Protein AF-M1Q9Y6-F1 (afdb_monomer_lite)

Sequence (184 aa):
MEAREKLFHLDGGKTILDFGCGAGELLVYYAPEYEKTIGVDFSPSMLEEAGKRIRERNCENTTLILADDKTLWDRLNSPLDRITAAGVFQYLTYQEIDDFIFNASTYLNKDGKIVLFDMLDPRLYPLWKIGLFSQDNSCKKIISKAICGVRNTISSSLKRRPRDILGYSHYPGKIKKIGFLEQI

Radius of gyration: 18.5 Å; chains: 1; bounding box: 44×41×54 Å

pLDDT: mean 90.3, std 9.37, range [43.66, 98.75]

Organism: NCBI:txid1236903

Foldseek 3Di:
DVLVVVCVVQDDDAEEEEEQCFLVPNVLVVLVRHQAYEYEHQDPVRVVNVVVVCVVSVSVRYHYDNDHLVCVLVVDPAAGQEYEYALPCLAPDPVSLLSSLLSNVVRHDVNHDYYYYDQDAPVCVVCVQLPVVPPDNPVVSSVVSNVVLVVQQVVCVVVVHDSDSSRNRDHVVSSVVSNVVSVD

InterPro domains:
  IPR029063 S-adenosyl-L-methionine-dependent methyltransferase superfamily [G3DSA:3.40.50.150] (2-159)
  IPR029063 S-adenosyl-L-methionine-dependent methyltransferase superfamily [SSF53335] (7-133)
  IPR041698 Methyltransferase domain 25 [PF13649] (16-112)

Secondary structure (DSSP, 8-state):
-HHHHHHHHS-S-SEEEEET-TTSTTHHHHGGGSSEEEEEES-HHHHHHHHHHHHHTT-TTEEEEE--TTTSGGG--S-EEEEEEES-GGGS-HHHHHHHHHHHHHTEEEEEEEEEE----TTTHHHHHTTTTSS---HHHHHHHHHHHHHHHHHHHHTT----S-TT---HHHHHHHHHHTT-

Structure (mmCIF, N/CA/C/O backbone):
data_AF-M1Q9Y6-F1
#
_entry.id   AF-M1Q9Y6-F1
#
loop_
_atom_site.group_PDB
_atom_site.id
_atom_site.type_symbol
_atom_site.label_atom_id
_atom_site.label_alt_id
_atom_site.label_comp_id
_atom_site.label_asym_id
_atom_site.label_entity_id
_atom_site.label_seq_id
_atom_site.pdbx_PDB_ins_code
_atom_site.Cartn_x
_atom_site.Cartn_y
_atom_site.Cartn_z
_atom_site.occupancy
_atom_site.B_iso_or_equiv
_atom_site.auth_seq_id
_atom_site.auth_comp_id
_atom_site.auth_asym_id
_atom_site.auth_atom_id
_atom_site.pdbx_PDB_model_num
ATOM 1 N N . MET A 1 1 ? -10.530 2.196 -13.464 1.00 71.50 1 MET A N 1
ATOM 2 C CA . MET A 1 1 ? -10.495 0.856 -14.088 1.00 71.50 1 MET A CA 1
ATOM 3 C C . MET A 1 1 ? -9.701 -0.081 -13.189 1.00 71.50 1 MET A C 1
ATOM 5 O O . MET A 1 1 ? -10.289 -1.031 -12.710 1.00 71.50 1 MET A O 1
ATOM 9 N N . GLU A 1 2 ? -8.473 0.292 -12.816 1.00 85.94 2 GLU A N 1
ATOM 10 C CA . GLU A 1 2 ? -7.616 -0.444 -11.866 1.00 85.94 2 GLU A CA 1
ATOM 11 C C . GLU A 1 2 ? -8.123 -0.457 -10.409 1.00 85.94 2 GLU A C 1
ATOM 13 O O . GLU A 1 2 ? -8.312 -1.520 -9.834 1.00 85.94 2 GLU A O 1
ATOM 18 N N . ALA A 1 3 ? -8.429 0.704 -9.811 1.00 89.62 3 ALA A N 1
ATOM 19 C CA . ALA A 1 3 ? -8.875 0.757 -8.409 1.00 89.62 3 ALA A CA 1
ATOM 20 C C . ALA A 1 3 ? -10.138 -0.086 -8.135 1.00 89.62 3 ALA A C 1
ATOM 22 O O . ALA A 1 3 ? -10.260 -0.699 -7.082 1.00 89.62 3 ALA A O 1
ATOM 23 N N . ARG A 1 4 ? -11.054 -0.173 -9.112 1.00 91.88 4 ARG A N 1
ATOM 24 C CA . ARG A 1 4 ? -12.270 -1.002 -9.018 1.00 91.88 4 ARG A CA 1
ATOM 25 C C . ARG A 1 4 ? -11.960 -2.499 -9.004 1.00 91.88 4 ARG A C 1
ATOM 27 O O . ARG A 1 4 ? -12.634 -3.240 -8.304 1.00 91.88 4 ARG A O 1
ATOM 34 N N . GLU A 1 5 ? -10.970 -2.934 -9.778 1.00 92.88 5 GLU A N 1
ATOM 35 C CA . GLU A 1 5 ? -10.511 -4.326 -9.782 1.00 92.88 5 GLU A CA 1
ATOM 36 C C . GLU A 1 5 ? -9.855 -4.683 -8.445 1.00 92.88 5 GLU A C 1
ATOM 38 O O . GLU A 1 5 ? -10.190 -5.701 -7.844 1.00 92.88 5 GLU A O 1
ATOM 43 N N . LYS A 1 6 ? -8.989 -3.803 -7.927 1.00 94.88 6 LYS A N 1
ATOM 44 C CA . LYS A 1 6 ? -8.366 -3.988 -6.609 1.00 94.88 6 LYS A CA 1
ATOM 45 C C . LYS A 1 6 ? -9.422 -4.072 -5.502 1.00 94.88 6 LYS A C 1
ATOM 47 O O . LYS A 1 6 ? -9.408 -5.014 -4.715 1.00 94.88 6 LYS A O 1
ATOM 52 N N . LEU A 1 7 ? -10.392 -3.155 -5.506 1.00 95.56 7 LEU A N 1
ATOM 53 C CA . LEU A 1 7 ? -11.521 -3.151 -4.569 1.00 95.56 7 LEU A CA 1
ATOM 54 C C . LEU A 1 7 ? -12.381 -4.419 -4.643 1.00 95.56 7 LEU A C 1
ATOM 56 O O . LEU A 1 7 ? -12.838 -4.886 -3.608 1.00 95.56 7 LEU A O 1
ATOM 60 N N . PHE A 1 8 ? -12.566 -5.016 -5.824 1.00 95.50 8 PHE A N 1
ATOM 61 C CA . PHE A 1 8 ? -13.299 -6.280 -5.952 1.00 95.50 8 PHE A CA 1
ATOM 62 C C . PHE A 1 8 ? -12.637 -7.421 -5.165 1.00 95.50 8 PHE A C 1
ATOM 64 O O . PHE A 1 8 ? -13.327 -8.232 -4.558 1.00 95.50 8 PHE A O 1
ATOM 71 N N . HIS A 1 9 ? -11.304 -7.480 -5.140 1.00 95.25 9 HIS A N 1
ATOM 72 C CA . HIS A 1 9 ? -10.572 -8.485 -4.360 1.00 95.25 9 HIS A CA 1
ATOM 73 C C . HIS A 1 9 ? -10.428 -8.125 -2.873 1.00 95.25 9 HIS A C 1
ATOM 75 O O . HIS A 1 9 ? -10.195 -9.010 -2.046 1.00 95.25 9 HIS A O 1
ATOM 81 N N . LEU A 1 10 ? -10.557 -6.839 -2.541 1.00 96.06 10 LEU A N 1
ATOM 82 C CA . LEU A 1 10 ? -10.502 -6.304 -1.180 1.00 96.06 10 LEU A CA 1
ATOM 83 C C . LEU A 1 10 ? -11.888 -6.197 -0.520 1.00 96.06 10 LEU A C 1
ATOM 85 O O . LEU A 1 10 ? -11.993 -5.725 0.610 1.00 96.06 10 LEU A O 1
ATOM 89 N N . ASP A 1 11 ? -12.937 -6.659 -1.194 1.00 93.50 11 ASP A N 1
ATOM 90 C CA . ASP A 1 11 ? -14.337 -6.528 -0.800 1.00 93.50 11 ASP A CA 1
ATOM 91 C C . ASP A 1 11 ? -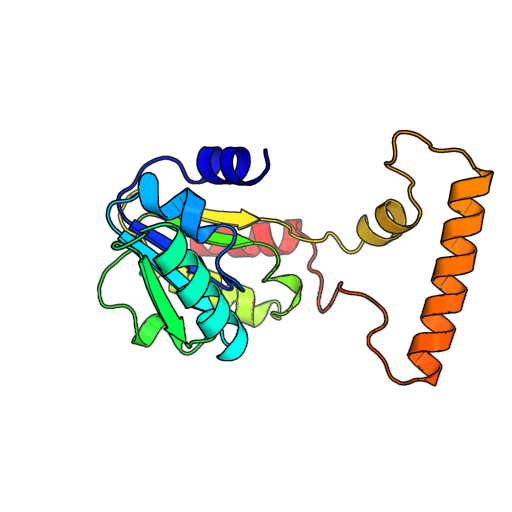14.631 -6.897 0.663 1.00 93.50 11 ASP A C 1
ATOM 93 O O . ASP A 1 11 ? -14.085 -7.859 1.206 1.00 93.50 11 ASP A O 1
ATOM 97 N N . GLY A 1 12 ? -15.529 -6.146 1.306 1.00 93.25 12 GLY A N 1
ATOM 98 C CA . GLY A 1 12 ? -15.958 -6.359 2.693 1.00 93.25 12 GLY A CA 1
ATOM 99 C C . GLY A 1 12 ? -14.952 -5.900 3.756 1.00 93.25 12 GLY A C 1
ATOM 100 O O . GLY A 1 12 ? -13.860 -5.430 3.452 1.00 93.25 12 GLY A O 1
ATOM 101 N N . GLY A 1 13 ? -15.320 -6.075 5.029 1.00 95.62 13 GLY A N 1
ATOM 102 C CA . GLY A 1 13 ? -14.578 -5.499 6.154 1.00 95.62 13 GLY A CA 1
ATOM 103 C C . GLY A 1 13 ? -14.908 -4.021 6.379 1.00 95.62 13 GLY A C 1
ATOM 104 O O . GLY A 1 13 ? -15.722 -3.439 5.666 1.00 95.62 13 GLY A O 1
ATOM 105 N N . LYS A 1 14 ? -14.306 -3.423 7.405 1.00 97.75 14 LYS A N 1
ATOM 106 C CA . LYS A 1 14 ? -14.510 -2.022 7.810 1.00 97.75 14 LYS A CA 1
ATOM 107 C C . LYS A 1 14 ? -13.222 -1.213 7.789 1.00 97.75 14 LYS A C 1
ATOM 109 O O . LYS A 1 14 ? -13.269 0.012 7.731 1.00 97.75 14 LYS A O 1
ATOM 114 N N . THR A 1 15 ? -12.078 -1.881 7.857 1.00 98.44 15 THR A N 1
ATOM 115 C CA . THR A 1 15 ? -10.765 -1.255 7.985 1.00 98.44 15 THR A CA 1
ATOM 116 C C . THR A 1 15 ? -9.795 -1.789 6.939 1.00 98.44 15 THR A C 1
ATOM 118 O O . THR A 1 15 ? -9.710 -2.999 6.716 1.00 98.44 15 THR A O 1
ATOM 121 N N . ILE A 1 16 ? -9.047 -0.884 6.311 1.00 98.56 16 ILE A N 1
ATOM 122 C CA . ILE A 1 16 ? -8.023 -1.230 5.324 1.00 98.56 16 ILE A CA 1
ATOM 123 C C . ILE A 1 16 ? -6.692 -0.550 5.639 1.00 98.56 16 ILE A C 1
ATOM 125 O O . ILE A 1 16 ? -6.652 0.622 6.022 1.00 98.56 16 ILE A O 1
ATOM 129 N N . LEU A 1 17 ? -5.603 -1.285 5.432 1.00 98.75 17 LEU A N 1
ATOM 130 C CA . LEU A 1 17 ? -4.241 -0.775 5.400 1.00 98.75 17 LEU A CA 1
ATOM 131 C C . LEU A 1 17 ? -3.642 -0.966 4.006 1.00 98.75 17 LEU A C 1
ATOM 133 O O . LEU A 1 17 ? -3.615 -2.084 3.500 1.00 98.75 17 LEU A O 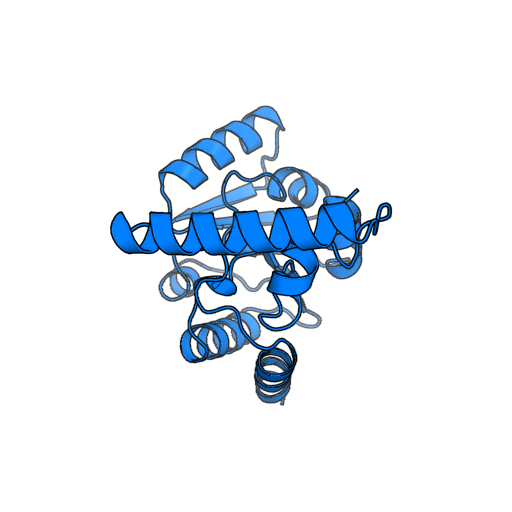1
ATOM 137 N N . ASP A 1 18 ? -3.134 0.112 3.417 1.00 98.50 18 ASP A N 1
ATOM 138 C CA . ASP A 1 18 ? -2.372 0.114 2.166 1.00 98.50 18 ASP A CA 1
ATOM 139 C C . ASP A 1 18 ? -0.890 0.361 2.477 1.00 98.50 18 ASP A C 1
ATOM 141 O O . ASP A 1 18 ? -0.473 1.479 2.804 1.00 98.50 18 ASP A O 1
ATOM 145 N N . PHE A 1 19 ? -0.102 -0.712 2.448 1.00 98.50 19 PHE A N 1
ATOM 146 C CA . PHE A 1 19 ? 1.334 -0.687 2.685 1.00 98.50 19 PHE A CA 1
ATOM 147 C C . PHE A 1 19 ? 2.067 -0.266 1.413 1.00 98.50 19 PHE A C 1
ATOM 149 O O . PHE A 1 19 ? 1.870 -0.872 0.361 1.00 98.50 19 PHE A O 1
ATOM 156 N N . GLY A 1 20 ? 2.918 0.757 1.522 1.00 97.88 20 GLY A N 1
ATOM 157 C CA . GLY A 1 20 ? 3.544 1.440 0.388 1.00 97.88 20 GLY A CA 1
ATOM 158 C C . GLY A 1 20 ? 2.532 2.218 -0.454 1.00 97.88 20 GLY A C 1
ATOM 159 O O . GLY A 1 20 ? 2.530 2.119 -1.679 1.00 97.88 20 GLY A O 1
ATOM 160 N N . CYS A 1 21 ? 1.663 2.986 0.209 1.00 98.06 21 CYS A N 1
ATOM 161 C CA . CYS A 1 21 ? 0.581 3.749 -0.421 1.00 98.06 21 CYS A CA 1
ATOM 162 C C . CYS A 1 21 ? 1.063 4.874 -1.360 1.00 98.06 21 CYS A C 1
ATOM 164 O O . CYS A 1 21 ? 0.263 5.462 -2.101 1.00 98.06 21 CYS A O 1
ATOM 166 N N . GLY A 1 22 ? 2.359 5.206 -1.332 1.00 97.88 22 GLY A N 1
ATOM 167 C CA . GLY A 1 22 ? 2.961 6.229 -2.169 1.00 97.88 22 GLY A CA 1
ATOM 168 C C . GLY A 1 22 ? 2.260 7.578 -2.025 1.00 97.88 22 GLY A C 1
ATOM 169 O O . GLY A 1 22 ? 2.079 8.099 -0.931 1.00 97.88 22 GLY A O 1
ATOM 170 N N . ALA A 1 23 ? 1.867 8.158 -3.160 1.00 97.94 23 ALA A N 1
ATOM 171 C CA . ALA A 1 23 ? 1.231 9.472 -3.238 1.00 97.94 23 ALA A CA 1
ATOM 172 C C . ALA A 1 23 ? -0.286 9.419 -2.961 1.00 97.94 23 ALA A C 1
ATOM 174 O O . ALA A 1 23 ? -0.999 10.390 -3.222 1.00 97.94 23 ALA A O 1
ATOM 175 N N . GLY A 1 24 ? -0.800 8.286 -2.468 1.00 97.31 24 GLY A N 1
ATOM 176 C CA . GLY A 1 24 ? -2.198 8.120 -2.072 1.00 97.31 24 GLY A CA 1
ATOM 177 C C . GLY A 1 24 ? -3.187 7.951 -3.227 1.00 97.31 24 GLY A C 1
ATOM 178 O O . GLY A 1 24 ? -4.376 8.206 -3.042 1.00 97.31 24 GLY A O 1
ATOM 179 N N . GLU A 1 25 ? -2.729 7.539 -4.415 1.00 96.31 25 GLU A N 1
ATOM 180 C CA . GLU A 1 25 ? -3.595 7.369 -5.595 1.00 96.31 25 GLU A CA 1
ATOM 181 C C . GLU A 1 25 ? -4.722 6.359 -5.355 1.00 96.31 25 GLU A C 1
ATOM 183 O O . GLU A 1 25 ? -5.841 6.582 -5.804 1.00 96.31 25 GLU A O 1
ATOM 188 N N . LEU A 1 26 ? -4.449 5.268 -4.629 1.00 97.00 26 LEU A N 1
ATOM 189 C CA . LEU A 1 26 ? -5.450 4.249 -4.295 1.00 97.00 26 LEU A CA 1
ATOM 190 C C . LEU A 1 26 ? -6.240 4.593 -3.028 1.00 97.00 26 LEU A C 1
ATOM 192 O O . LEU A 1 26 ? -7.434 4.302 -2.966 1.00 97.00 26 LEU A O 1
ATOM 196 N N . LEU A 1 27 ? -5.620 5.286 -2.065 1.00 97.81 27 LEU A N 1
ATOM 197 C CA . LEU A 1 27 ? -6.255 5.664 -0.798 1.00 97.81 27 LEU A CA 1
ATOM 198 C C . LEU A 1 27 ? -7.567 6.422 -1.003 1.00 97.81 27 LEU A C 1
ATOM 200 O O . LEU A 1 27 ? -8.543 6.144 -0.317 1.00 97.81 27 LEU A O 1
ATOM 204 N N . VAL A 1 28 ? -7.630 7.329 -1.981 1.00 97.19 28 VAL A N 1
ATOM 205 C CA . VAL A 1 28 ? -8.853 8.104 -2.260 1.00 97.19 28 VAL A CA 1
ATOM 206 C C . VAL A 1 28 ? -9.995 7.280 -2.857 1.00 97.19 28 VAL A C 1
ATOM 208 O O . VAL A 1 28 ? -11.137 7.731 -2.847 1.00 97.19 28 VAL A O 1
ATOM 211 N N . TYR A 1 29 ? -9.705 6.085 -3.379 1.00 96.94 29 TYR A N 1
ATOM 212 C CA . TYR A 1 29 ? -10.723 5.125 -3.814 1.00 96.94 29 TYR A CA 1
ATOM 213 C C . TYR A 1 29 ? -11.087 4.133 -2.715 1.00 96.94 29 TYR A C 1
ATOM 215 O O . TYR A 1 29 ? -12.197 3.617 -2.726 1.00 96.94 29 TYR A O 1
ATOM 223 N N . TYR A 1 30 ? -10.177 3.863 -1.781 1.00 97.62 30 TYR A N 1
ATOM 224 C CA . TYR A 1 30 ? -10.457 3.016 -0.627 1.00 97.62 30 TYR A CA 1
ATOM 225 C C . TYR A 1 30 ? -11.274 3.762 0.428 1.00 97.62 30 TYR A C 1
ATOM 227 O O . TYR A 1 30 ? -12.231 3.212 0.957 1.00 97.62 30 TYR A O 1
ATOM 235 N N . ALA A 1 31 ? -10.963 5.032 0.681 1.00 97.81 31 ALA A N 1
ATOM 236 C CA . ALA A 1 31 ? -11.604 5.837 1.716 1.00 97.81 31 ALA A CA 1
ATOM 237 C C . ALA A 1 31 ? -13.149 5.786 1.722 1.00 97.81 31 ALA A C 1
ATOM 239 O O . ALA A 1 31 ? -13.705 5.641 2.807 1.00 97.81 31 ALA A O 1
ATOM 240 N N . PRO A 1 32 ? -13.868 5.840 0.583 1.00 96.94 32 PRO A N 1
ATOM 241 C CA . PRO A 1 32 ? -15.332 5.749 0.580 1.00 96.94 32 PRO A CA 1
ATOM 242 C C . PRO A 1 32 ? -15.901 4.356 0.898 1.00 96.94 32 PRO A C 1
ATOM 244 O O . PRO A 1 32 ? -17.074 4.253 1.244 1.00 96.94 32 PRO A O 1
ATOM 247 N N . GLU A 1 33 ? -15.105 3.294 0.759 1.00 97.44 33 GLU A N 1
ATOM 248 C CA . GLU A 1 33 ? -15.548 1.893 0.868 1.00 97.44 33 GLU A CA 1
ATOM 249 C C . GLU A 1 33 ? -15.313 1.296 2.267 1.00 97.44 33 GLU A C 1
ATOM 251 O O . GLU A 1 33 ? -15.832 0.227 2.585 1.00 97.44 33 GLU A O 1
ATOM 256 N N . TYR A 1 34 ? -14.541 1.981 3.115 1.00 98.12 34 TYR A N 1
ATOM 257 C CA . TYR A 1 34 ? -14.178 1.527 4.458 1.00 98.12 34 TYR A CA 1
ATOM 258 C C . TYR A 1 34 ? -14.523 2.579 5.512 1.00 98.12 34 TYR A C 1
ATOM 260 O O . TYR A 1 34 ? -14.501 3.778 5.257 1.00 98.12 34 TYR A O 1
ATOM 268 N N . GLU A 1 35 ? -14.779 2.147 6.745 1.00 98.06 35 GLU A N 1
ATOM 269 C CA . GLU A 1 35 ? -14.957 3.054 7.884 1.00 98.06 35 GLU A CA 1
ATOM 270 C C . GLU A 1 35 ? -13.632 3.733 8.262 1.00 98.06 35 GLU A C 1
ATOM 272 O O . GLU A 1 35 ? -13.628 4.891 8.676 1.00 98.06 35 GLU A O 1
ATOM 277 N N . LYS A 1 36 ? -12.496 3.042 8.083 1.00 98.25 36 LYS A N 1
ATOM 278 C CA . LYS A 1 36 ? -11.152 3.577 8.341 1.00 98.25 36 LYS A CA 1
ATOM 279 C C . LYS A 1 36 ? -10.149 3.094 7.299 1.00 98.25 36 LYS A C 1
ATOM 281 O O . LYS A 1 36 ? -10.024 1.894 7.061 1.00 98.25 36 LYS A O 1
ATOM 286 N N . THR A 1 37 ? -9.378 4.027 6.754 1.00 98.56 37 THR A N 1
ATOM 287 C CA . THR A 1 37 ? -8.292 3.747 5.805 1.00 98.56 37 THR A CA 1
ATOM 288 C C . THR A 1 37 ? -6.954 4.164 6.410 1.00 98.56 37 THR A C 1
ATOM 290 O O . THR A 1 37 ? -6.841 5.227 7.021 1.00 98.56 37 THR A O 1
ATOM 293 N N . ILE A 1 38 ? -5.926 3.333 6.265 1.00 98.75 38 ILE A N 1
ATOM 294 C CA . ILE A 1 38 ? -4.569 3.614 6.740 1.00 98.75 38 ILE A CA 1
ATOM 295 C C . ILE A 1 38 ? -3.613 3.512 5.554 1.00 98.75 38 ILE A C 1
ATOM 297 O O . ILE A 1 38 ? -3.491 2.452 4.952 1.00 98.75 38 ILE A O 1
ATOM 301 N N . GLY A 1 39 ? -2.931 4.604 5.221 1.00 98.62 39 GLY A N 1
ATOM 302 C CA . GLY A 1 39 ? -1.848 4.613 4.242 1.00 98.62 39 GLY A CA 1
ATOM 303 C C . GLY A 1 39 ? -0.495 4.600 4.937 1.00 98.62 39 GLY A C 1
ATOM 304 O O . GLY A 1 39 ? -0.253 5.417 5.826 1.00 98.62 39 GLY A O 1
ATOM 305 N N . VAL A 1 40 ? 0.389 3.692 4.538 1.00 98.69 40 VAL A N 1
ATOM 306 C CA . VAL A 1 40 ? 1.745 3.585 5.088 1.00 98.69 40 VAL A CA 1
ATOM 307 C C . VAL A 1 40 ? 2.750 3.783 3.969 1.00 98.69 40 VAL A C 1
ATOM 309 O O . VAL A 1 40 ? 2.613 3.176 2.912 1.00 98.69 40 VAL A O 1
ATOM 312 N N . ASP A 1 41 ? 3.769 4.601 4.187 1.00 98.62 41 ASP A N 1
ATOM 313 C CA . ASP A 1 41 ? 4.918 4.692 3.286 1.00 98.62 41 ASP A CA 1
ATOM 314 C C . ASP A 1 41 ? 6.165 5.082 4.089 1.00 98.62 41 ASP A C 1
ATOM 316 O O . ASP A 1 41 ? 6.061 5.801 5.085 1.00 98.62 41 ASP A O 1
ATOM 320 N N . PHE A 1 42 ? 7.345 4.623 3.670 1.00 97.38 42 PHE A N 1
ATOM 321 C CA . PHE A 1 42 ? 8.603 4.961 4.343 1.00 97.38 42 PHE A CA 1
ATOM 322 C C . PHE A 1 42 ? 9.124 6.345 3.927 1.00 97.38 42 PHE A C 1
ATOM 324 O O . PHE A 1 42 ? 10.039 6.879 4.558 1.00 97.38 42 PHE A O 1
ATOM 331 N N . SER A 1 43 ? 8.582 6.925 2.851 1.00 97.88 43 SER A N 1
ATOM 332 C CA . SER A 1 43 ? 9.031 8.189 2.277 1.00 97.88 43 SER A CA 1
ATOM 333 C C . SER A 1 43 ? 8.191 9.376 2.766 1.00 97.88 43 SER A C 1
ATOM 335 O O . SER A 1 43 ? 7.017 9.504 2.397 1.00 97.88 43 SER A O 1
ATOM 337 N N . PRO A 1 44 ? 8.785 10.331 3.512 1.00 98.25 44 PRO A N 1
ATOM 338 C CA . PRO A 1 44 ? 8.073 11.524 3.968 1.00 98.25 44 PRO A CA 1
ATOM 339 C C . PRO A 1 44 ? 7.491 12.361 2.824 1.00 98.25 44 PRO A C 1
ATOM 341 O O . PRO A 1 44 ? 6.385 12.879 2.945 1.00 98.25 44 PRO A O 1
ATOM 344 N N . SER A 1 45 ? 8.204 12.468 1.695 1.00 98.31 45 SER A N 1
ATOM 345 C CA . SER A 1 45 ? 7.735 13.245 0.540 1.00 98.31 45 SER A CA 1
ATOM 346 C C . SER A 1 45 ? 6.526 12.606 -0.143 1.00 98.31 45 SER A C 1
ATOM 348 O O . SER A 1 45 ? 5.669 13.321 -0.657 1.00 98.31 45 SER A O 1
ATOM 350 N N . MET A 1 46 ? 6.436 11.270 -0.144 1.00 98.38 46 MET A N 1
ATOM 351 C CA . MET A 1 46 ? 5.271 10.566 -0.691 1.00 98.38 46 MET A CA 1
ATOM 352 C C . MET A 1 46 ? 4.045 10.796 0.195 1.00 98.38 46 MET A C 1
ATOM 354 O O . MET A 1 46 ? 2.980 11.134 -0.316 1.00 98.38 46 MET A O 1
ATOM 358 N N . LEU A 1 47 ? 4.214 10.725 1.519 1.00 98.69 47 LEU A N 1
ATOM 359 C CA . LEU A 1 47 ? 3.134 11.007 2.466 1.00 98.69 47 LEU A CA 1
ATOM 360 C C . LEU A 1 47 ? 2.689 12.473 2.459 1.00 98.69 47 LEU A C 1
ATOM 362 O O . LEU A 1 47 ? 1.506 12.746 2.657 1.00 98.69 47 LEU A O 1
ATOM 366 N N . GLU A 1 48 ? 3.589 13.424 2.201 1.00 98.62 48 GLU A N 1
ATOM 367 C CA . GLU A 1 48 ? 3.203 14.827 2.013 1.00 98.62 48 GLU A CA 1
ATOM 368 C C . GLU A 1 48 ? 2.225 14.975 0.837 1.00 98.62 48 GLU A C 1
ATOM 370 O O . GLU A 1 48 ? 1.178 15.620 0.962 1.00 98.62 48 GLU A O 1
ATOM 375 N N . GLU A 1 49 ? 2.544 14.338 -0.290 1.00 98.62 49 GLU A N 1
ATOM 376 C CA . GLU A 1 49 ? 1.716 14.338 -1.495 1.00 98.62 49 GLU A CA 1
ATOM 377 C C . GLU A 1 49 ? 0.401 13.568 -1.292 1.00 98.62 49 GLU A C 1
ATOM 379 O O . GLU A 1 49 ? -0.672 14.063 -1.647 1.00 98.62 49 GLU A O 1
ATOM 384 N N . ALA A 1 50 ? 0.448 12.410 -0.628 1.00 98.62 50 ALA A N 1
ATOM 385 C CA . ALA A 1 50 ? -0.750 11.675 -0.227 1.00 98.62 50 ALA A CA 1
ATOM 386 C C . ALA A 1 50 ? -1.665 12.525 0.659 1.00 98.62 50 ALA A C 1
ATOM 388 O O . ALA A 1 50 ? -2.878 12.557 0.455 1.00 98.62 50 ALA A O 1
ATOM 389 N N . GLY A 1 51 ? -1.092 13.276 1.602 1.00 98.56 51 GLY A N 1
ATOM 390 C CA . GLY A 1 51 ? -1.838 14.166 2.482 1.00 98.56 51 GLY A CA 1
ATOM 391 C C . GLY A 1 51 ? -2.542 15.294 1.727 1.00 98.56 51 GLY A C 1
ATOM 392 O O . GLY A 1 51 ? -3.673 15.638 2.072 1.00 98.56 51 GLY A O 1
ATOM 393 N N . LYS A 1 52 ? -1.914 15.862 0.687 1.00 98.44 52 LYS A N 1
ATOM 394 C CA . LYS A 1 52 ? -2.563 16.850 -0.198 1.00 98.44 52 LYS A CA 1
ATOM 395 C C . LYS A 1 52 ? -3.763 16.226 -0.906 1.00 98.44 52 LYS A C 1
ATOM 397 O O . LYS A 1 52 ? -4.871 16.743 -0.784 1.00 98.44 52 LYS A O 1
ATOM 402 N N . ARG A 1 53 ? -3.566 15.063 -1.527 1.00 98.12 53 ARG A N 1
ATOM 403 C CA . ARG A 1 53 ? -4.603 14.329 -2.268 1.00 98.12 53 ARG A CA 1
ATOM 404 C C . ARG A 1 53 ? -5.789 13.919 -1.391 1.00 98.12 53 ARG A C 1
ATOM 406 O O . ARG A 1 53 ? -6.934 14.092 -1.795 1.00 98.12 53 ARG A O 1
ATOM 413 N N . ILE A 1 54 ? -5.530 13.437 -0.175 1.00 98.06 54 ILE A N 1
ATOM 414 C CA . ILE A 1 54 ? -6.564 13.088 0.816 1.00 98.06 54 ILE A CA 1
ATOM 415 C C . ILE A 1 54 ? -7.412 14.309 1.183 1.00 98.06 54 ILE A C 1
ATOM 417 O O . ILE A 1 54 ? -8.639 14.208 1.201 1.00 98.06 54 ILE A O 1
ATOM 421 N N . ARG A 1 55 ? -6.779 15.465 1.433 1.00 97.88 55 ARG A N 1
ATOM 422 C CA . ARG A 1 55 ? -7.495 16.715 1.738 1.00 97.88 55 ARG A CA 1
ATOM 423 C C . ARG A 1 55 ? -8.327 17.193 0.554 1.00 97.88 55 ARG A C 1
ATOM 425 O O . ARG A 1 55 ? -9.489 17.527 0.731 1.00 97.88 55 ARG A O 1
ATOM 432 N N . GLU A 1 56 ? -7.766 17.178 -0.652 1.00 97.94 56 GLU A N 1
ATOM 433 C CA . GLU A 1 56 ? -8.473 17.588 -1.874 1.00 97.94 56 GLU A CA 1
ATOM 434 C C . GLU A 1 56 ? -9.691 16.707 -2.188 1.00 97.94 56 GLU A C 1
ATOM 436 O O . GLU A 1 56 ? -10.663 17.177 -2.779 1.00 97.94 56 GLU A O 1
ATOM 441 N N . ARG A 1 57 ? -9.652 15.428 -1.797 1.00 97.12 57 ARG A N 1
ATOM 442 C CA . ARG A 1 57 ? -10.748 14.469 -2.001 1.00 97.12 57 ARG A CA 1
ATOM 443 C C . ARG A 1 57 ? -11.673 14.304 -0.793 1.00 97.12 57 ARG A C 1
ATOM 445 O O . ARG A 1 57 ? -12.611 13.518 -0.884 1.00 97.12 57 ARG A O 1
ATOM 452 N N . ASN A 1 58 ? -11.457 15.057 0.288 1.00 96.69 58 ASN A N 1
ATOM 453 C CA . ASN A 1 58 ? -12.229 14.985 1.536 1.00 96.69 58 ASN A CA 1
ATOM 454 C C . ASN A 1 58 ? -12.284 13.568 2.144 1.00 96.69 58 ASN A C 1
ATOM 456 O O . ASN A 1 58 ? -13.316 13.122 2.640 1.00 96.69 58 ASN A O 1
ATOM 460 N N . CYS A 1 59 ? -11.167 12.839 2.103 1.00 97.25 59 CYS A N 1
ATOM 461 C CA . CYS A 1 59 ? -11.060 11.486 2.657 1.00 97.25 59 CYS A CA 1
ATOM 462 C C . CYS A 1 59 ? -10.713 11.526 4.158 1.00 97.25 59 CYS A C 1
ATOM 464 O O . CYS A 1 59 ? -9.642 11.086 4.575 1.00 97.25 59 CYS A O 1
ATOM 466 N N . GLU A 1 60 ? -11.603 12.090 4.976 1.00 95.62 60 GLU A N 1
ATOM 467 C CA . GLU A 1 60 ? -11.355 12.386 6.402 1.00 95.62 60 GLU A CA 1
ATOM 468 C C . GLU A 1 60 ? -11.095 11.147 7.272 1.00 95.62 60 GLU A C 1
ATOM 470 O O . GLU A 1 60 ? -10.425 11.227 8.300 1.00 95.62 60 GLU A O 1
ATOM 475 N N . ASN A 1 61 ? -11.571 9.979 6.845 1.00 97.94 61 ASN A N 1
ATOM 476 C CA . ASN A 1 61 ? -11.358 8.700 7.519 1.00 97.94 61 ASN A CA 1
ATOM 477 C C . ASN A 1 61 ? -9.999 8.042 7.198 1.00 97.94 61 ASN A C 1
ATOM 479 O O . ASN A 1 61 ? -9.783 6.874 7.539 1.00 97.94 61 ASN A O 1
ATOM 483 N N . THR A 1 62 ? -9.094 8.758 6.523 1.00 98.50 62 THR A N 1
ATOM 484 C CA . THR A 1 62 ? -7.777 8.246 6.135 1.00 98.50 62 THR A CA 1
ATOM 485 C C . THR A 1 62 ? -6.675 8.770 7.049 1.00 98.50 62 THR A C 1
ATOM 487 O O . THR A 1 62 ? -6.487 9.975 7.197 1.00 98.50 62 THR A O 1
ATOM 490 N N . THR A 1 63 ? -5.898 7.861 7.635 1.00 98.38 63 THR A N 1
ATOM 491 C CA . THR A 1 63 ? -4.699 8.177 8.427 1.00 98.38 63 THR A CA 1
ATOM 492 C C . THR A 1 63 ? -3.441 7.799 7.653 1.00 98.38 63 THR A C 1
ATOM 494 O O . THR A 1 63 ? -3.378 6.714 7.084 1.00 98.38 63 THR A O 1
ATOM 497 N N . LEU A 1 64 ? -2.426 8.666 7.657 1.00 98.69 64 LEU A N 1
ATOM 498 C CA . LEU A 1 64 ? -1.115 8.378 7.073 1.00 98.69 64 LEU A CA 1
ATOM 499 C C . LEU A 1 64 ? -0.087 8.064 8.161 1.00 98.69 64 LEU A C 1
ATOM 501 O O . LEU A 1 64 ? -0.023 8.765 9.172 1.00 98.69 64 LEU A O 1
ATOM 505 N N . ILE A 1 65 ? 0.733 7.037 7.941 1.00 98.56 65 ILE A N 1
ATOM 506 C CA . ILE A 1 65 ? 1.771 6.585 8.871 1.00 98.56 65 ILE A CA 1
ATOM 507 C C . ILE A 1 65 ? 3.115 6.511 8.140 1.00 98.56 65 ILE A C 1
ATOM 509 O O . ILE A 1 65 ? 3.252 5.807 7.143 1.00 98.56 65 ILE A O 1
ATOM 513 N N . LEU A 1 66 ? 4.121 7.209 8.674 1.00 98.50 66 LEU A N 1
ATOM 514 C CA . LEU A 1 66 ? 5.512 7.091 8.235 1.00 98.50 66 LEU A CA 1
ATOM 515 C C . LEU A 1 66 ? 6.155 5.865 8.893 1.00 98.50 66 LEU A C 1
ATOM 517 O O . LEU A 1 66 ? 6.490 5.911 10.081 1.00 98.50 66 LEU A O 1
ATOM 521 N N . ALA A 1 67 ? 6.293 4.780 8.135 1.00 98.06 67 ALA A N 1
ATOM 522 C CA . ALA A 1 67 ? 6.880 3.524 8.599 1.00 98.06 67 ALA A CA 1
ATOM 523 C C . ALA A 1 67 ? 7.339 2.636 7.432 1.00 98.06 67 ALA A C 1
ATOM 525 O O . ALA A 1 67 ? 6.916 2.818 6.291 1.00 98.06 67 ALA A O 1
ATOM 526 N N . ASP A 1 68 ? 8.186 1.662 7.749 1.00 96.94 68 ASP A N 1
ATOM 527 C CA . ASP A 1 68 ? 8.607 0.567 6.869 1.00 96.94 68 ASP A CA 1
ATOM 528 C C . ASP A 1 68 ? 8.006 -0.779 7.325 1.00 96.94 68 ASP A C 1
ATOM 530 O O . ASP A 1 68 ? 7.173 -0.825 8.233 1.00 96.94 68 ASP A O 1
ATOM 534 N N . ASP A 1 69 ? 8.410 -1.883 6.690 1.00 94.88 69 ASP A N 1
ATOM 535 C CA . ASP A 1 69 ? 7.944 -3.247 6.985 1.00 94.88 69 ASP A CA 1
ATOM 536 C C . ASP A 1 69 ? 8.237 -3.700 8.424 1.00 94.88 69 ASP A C 1
ATOM 538 O O . ASP A 1 69 ? 7.560 -4.595 8.932 1.00 94.88 69 ASP A O 1
ATOM 542 N N . LYS A 1 70 ? 9.206 -3.067 9.096 1.00 94.75 70 LYS A N 1
ATOM 543 C CA . LYS A 1 70 ? 9.671 -3.442 10.441 1.00 94.75 70 LYS A CA 1
ATOM 544 C C . LYS A 1 70 ? 8.995 -2.613 11.521 1.00 94.75 70 LYS A C 1
ATOM 546 O O . LYS A 1 70 ? 8.618 -3.140 12.558 1.00 94.75 70 LYS A O 1
ATOM 551 N N . THR A 1 71 ? 8.837 -1.318 11.272 1.00 97.06 71 THR A N 1
ATOM 552 C CA . THR A 1 71 ? 8.348 -0.339 12.257 1.00 97.06 71 THR A CA 1
ATOM 553 C C . THR A 1 71 ? 6.845 -0.084 12.185 1.00 97.06 71 THR A C 1
ATOM 555 O O . THR A 1 71 ? 6.301 0.601 13.052 1.00 97.06 71 THR A O 1
ATOM 558 N N . LEU A 1 72 ? 6.158 -0.591 11.157 1.00 97.12 72 LEU A N 1
ATOM 559 C CA . LEU A 1 72 ? 4.717 -0.412 10.996 1.00 97.12 72 LEU A CA 1
ATOM 560 C C . LEU A 1 72 ? 3.924 -1.010 12.165 1.00 97.12 72 LEU A C 1
ATOM 562 O O . LEU A 1 72 ? 3.033 -0.352 12.701 1.00 97.12 72 LEU A O 1
ATOM 566 N N . TRP A 1 73 ? 4.231 -2.246 12.547 1.00 96.19 73 TRP A N 1
ATOM 567 C CA . TRP A 1 73 ? 3.398 -3.034 13.459 1.00 96.19 73 TRP A CA 1
ATOM 568 C C . TRP A 1 73 ? 3.283 -2.388 14.847 1.00 96.19 73 TRP A C 1
ATOM 570 O O . TRP A 1 73 ? 2.185 -2.293 15.393 1.00 96.19 73 TRP A O 1
ATOM 580 N N . ASP A 1 74 ? 4.366 -1.778 15.334 1.00 95.69 74 ASP A N 1
ATOM 581 C CA . ASP A 1 74 ? 4.407 -1.029 16.600 1.00 95.69 74 ASP A CA 1
ATOM 582 C C . ASP A 1 74 ? 3.519 0.230 16.610 1.00 95.69 74 ASP A C 1
ATOM 584 O O . ASP A 1 74 ? 3.265 0.822 17.661 1.00 95.69 74 ASP A O 1
ATOM 588 N N . ARG A 1 75 ? 3.064 0.687 15.438 1.00 95.69 75 ARG A N 1
ATOM 589 C CA . ARG A 1 75 ? 2.230 1.890 15.276 1.00 95.69 75 ARG A CA 1
ATOM 590 C C . ARG A 1 75 ? 0.749 1.567 15.112 1.00 95.69 75 ARG A C 1
ATOM 592 O O . ARG A 1 75 ? -0.071 2.486 15.038 1.00 95.69 75 ARG A O 1
ATOM 599 N N . LEU A 1 76 ? 0.399 0.286 15.030 1.00 95.06 76 LEU A N 1
ATOM 600 C CA . LEU A 1 76 ? -0.975 -0.172 14.898 1.00 95.06 76 LEU A CA 1
ATOM 601 C C . LEU A 1 76 ? -1.548 -0.510 16.276 1.00 95.06 76 LEU A C 1
ATOM 603 O O . LEU A 1 76 ? -0.990 -1.300 17.026 1.00 95.06 76 LEU A O 1
ATOM 607 N N . ASN A 1 77 ? -2.708 0.070 16.586 1.00 91.06 77 ASN A N 1
ATOM 608 C CA . ASN A 1 77 ? -3.380 -0.098 17.882 1.00 91.06 77 ASN A CA 1
ATOM 609 C C . ASN A 1 77 ? -4.609 -1.014 17.812 1.00 91.06 77 ASN A C 1
ATOM 611 O O . ASN A 1 77 ? -5.334 -1.170 18.793 1.00 91.06 77 ASN A O 1
ATOM 615 N N . SER A 1 78 ? -4.944 -1.526 16.629 1.00 92.75 78 SER A N 1
ATOM 616 C CA . SER A 1 78 ? -6.160 -2.308 16.406 1.00 92.75 78 SER A CA 1
ATOM 617 C C . SER A 1 78 ? -5.969 -3.247 15.218 1.00 92.75 78 SER A C 1
ATOM 619 O O . SER A 1 78 ? -5.237 -2.883 14.292 1.00 92.75 78 SER A O 1
ATOM 621 N N . PRO A 1 79 ? -6.627 -4.416 15.229 1.00 96.19 79 PRO A N 1
ATOM 622 C CA . PRO A 1 79 ? -6.610 -5.330 14.098 1.00 96.19 79 PRO A CA 1
ATOM 623 C C . PRO A 1 79 ? -7.332 -4.743 12.876 1.00 96.19 79 PRO A C 1
ATOM 625 O O . PRO A 1 79 ? -8.105 -3.785 12.983 1.00 96.19 79 PRO A O 1
ATOM 628 N N . LEU A 1 80 ? -7.055 -5.329 11.714 1.00 98.06 80 LEU A N 1
ATOM 629 C CA . LEU A 1 80 ? -7.452 -4.852 10.393 1.00 98.06 80 LEU A CA 1
ATOM 630 C C . LEU A 1 80 ? -8.269 -5.909 9.649 1.00 98.06 80 LEU A C 1
ATOM 632 O O . LEU A 1 80 ? -8.035 -7.107 9.790 1.00 98.06 80 LEU A O 1
ATOM 636 N N . ASP A 1 81 ? -9.193 -5.479 8.795 1.00 98.25 81 ASP A N 1
ATOM 637 C CA . ASP A 1 81 ? -9.944 -6.405 7.941 1.00 98.25 81 ASP A CA 1
ATOM 638 C C . ASP A 1 81 ? -9.223 -6.652 6.616 1.00 98.25 81 ASP A C 1
ATOM 640 O O . ASP A 1 81 ? -9.251 -7.761 6.078 1.00 98.25 81 ASP A O 1
ATOM 644 N N . ARG A 1 82 ? -8.574 -5.630 6.060 1.00 98.25 82 ARG A N 1
ATOM 645 C CA . ARG A 1 82 ? -7.864 -5.715 4.783 1.00 98.25 82 ARG A CA 1
ATOM 646 C C . ARG A 1 82 ? -6.459 -5.152 4.925 1.00 98.25 82 ARG A C 1
ATOM 648 O O . ARG A 1 82 ? -6.273 -4.051 5.433 1.00 98.25 82 ARG A O 1
ATOM 655 N N . ILE A 1 83 ? -5.478 -5.893 4.429 1.00 98.38 83 ILE A N 1
ATOM 656 C CA . ILE A 1 83 ? -4.102 -5.426 4.261 1.00 98.38 83 ILE A CA 1
ATOM 657 C C . ILE A 1 83 ? -3.758 -5.592 2.786 1.00 98.38 83 ILE A C 1
ATOM 659 O O . ILE A 1 83 ? -3.918 -6.672 2.218 1.00 98.38 83 ILE A O 1
ATOM 663 N N . THR A 1 84 ? -3.306 -4.523 2.147 1.00 97.94 84 THR A N 1
ATOM 664 C CA . THR A 1 84 ? -2.930 -4.532 0.737 1.00 97.94 84 THR A CA 1
ATOM 665 C C . THR A 1 84 ? -1.563 -3.913 0.525 1.00 97.94 84 THR A C 1
ATOM 667 O O . THR A 1 84 ? -1.131 -3.065 1.298 1.00 97.94 84 THR A O 1
ATOM 670 N N . ALA A 1 85 ? -0.883 -4.350 -0.530 1.00 96.62 85 ALA A N 1
ATOM 671 C CA . ALA A 1 85 ? 0.324 -3.712 -1.035 1.00 96.62 85 ALA A CA 1
ATOM 672 C C . ALA A 1 85 ? 0.339 -3.821 -2.561 1.00 96.62 85 ALA A C 1
ATOM 674 O O . ALA A 1 85 ? 0.179 -4.915 -3.110 1.00 96.62 85 ALA A O 1
ATOM 675 N N . ALA A 1 86 ? 0.530 -2.700 -3.254 1.00 94.44 86 ALA A N 1
ATOM 676 C CA . ALA A 1 86 ? 0.538 -2.639 -4.714 1.00 94.44 86 ALA A CA 1
ATOM 677 C C . ALA A 1 86 ? 1.894 -2.138 -5.221 1.00 94.44 86 ALA A C 1
ATOM 679 O O . ALA A 1 86 ? 2.259 -0.987 -5.007 1.00 94.44 86 ALA A O 1
ATOM 680 N N . GLY A 1 87 ? 2.664 -3.009 -5.881 1.00 90.69 87 GLY A N 1
ATOM 681 C CA . GLY A 1 87 ? 3.957 -2.626 -6.468 1.00 90.69 87 GLY A CA 1
ATOM 682 C C . GLY A 1 87 ? 5.066 -2.356 -5.442 1.00 90.69 87 GLY A C 1
ATOM 683 O O . GLY A 1 87 ? 6.003 -1.610 -5.721 1.00 90.69 87 GLY A O 1
ATOM 684 N N . VAL A 1 88 ? 4.965 -2.956 -4.253 1.00 91.25 88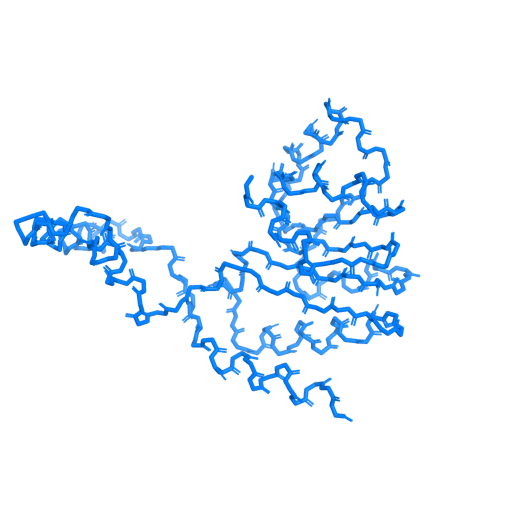 VAL A N 1
ATOM 685 C CA . VAL A 1 88 ? 5.908 -2.744 -3.139 1.00 91.25 88 VAL A CA 1
ATOM 686 C C . VAL A 1 88 ? 6.894 -3.895 -2.992 1.00 91.25 88 VAL A C 1
ATOM 688 O O . VAL A 1 88 ? 8.082 -3.691 -2.760 1.00 91.25 88 VAL A O 1
ATOM 691 N N . PHE A 1 89 ? 6.429 -5.131 -3.169 1.00 89.62 89 PHE A N 1
ATOM 692 C CA . PHE A 1 89 ? 7.197 -6.318 -2.779 1.00 89.62 89 PHE A CA 1
ATOM 693 C C . PHE A 1 89 ? 8.435 -6.552 -3.656 1.00 89.62 89 PHE A C 1
ATOM 695 O O . PHE A 1 89 ? 9.336 -7.288 -3.268 1.00 89.62 89 PHE A O 1
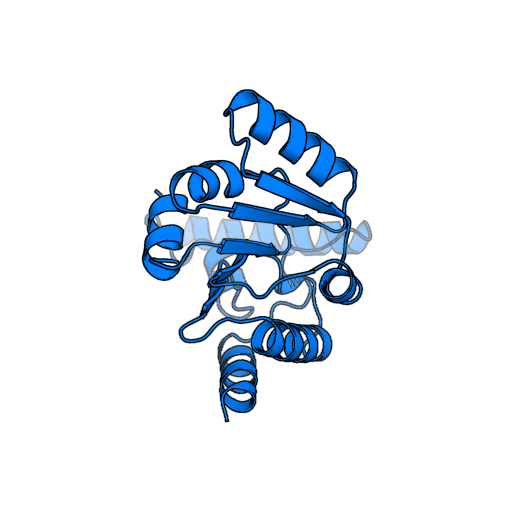ATOM 702 N N . GLN A 1 90 ? 8.536 -5.888 -4.811 1.00 87.31 90 GLN A N 1
ATOM 703 C CA . GLN A 1 90 ? 9.765 -5.856 -5.611 1.00 87.31 90 GLN A CA 1
ATOM 704 C C . GLN A 1 90 ? 10.952 -5.173 -4.905 1.00 87.31 90 GLN A C 1
ATOM 706 O O . GLN A 1 90 ? 12.090 -5.343 -5.343 1.00 87.31 90 GLN A O 1
ATOM 711 N N . TYR A 1 91 ? 10.712 -4.421 -3.826 1.00 88.62 91 TYR A N 1
ATOM 712 C CA . TYR A 1 91 ? 11.746 -3.742 -3.037 1.00 88.62 91 TYR A CA 1
ATOM 713 C C . TYR A 1 91 ? 12.152 -4.495 -1.765 1.00 88.62 91 TYR A C 1
ATOM 715 O O . TYR A 1 91 ? 13.175 -4.156 -1.180 1.00 88.62 91 TYR A O 1
ATOM 723 N N . LEU A 1 92 ? 11.400 -5.525 -1.370 1.00 90.75 92 LEU A N 1
ATOM 724 C CA . LEU A 1 92 ? 11.677 -6.338 -0.184 1.00 90.75 92 LEU A CA 1
ATOM 725 C C . LEU A 1 92 ? 12.440 -7.610 -0.555 1.00 90.75 92 LEU A C 1
ATOM 727 O O . LEU A 1 92 ? 12.343 -8.095 -1.683 1.00 90.75 92 LEU A O 1
ATOM 731 N N . THR A 1 93 ? 13.192 -8.181 0.377 1.00 91.31 93 THR A N 1
ATOM 732 C CA . THR A 1 93 ? 13.772 -9.526 0.240 1.00 91.31 93 THR A CA 1
ATOM 733 C C . THR A 1 93 ? 12.734 -10.619 0.526 1.00 91.31 93 THR A C 1
ATOM 735 O O . THR A 1 93 ? 11.647 -10.346 1.023 1.00 91.31 93 THR A O 1
ATOM 738 N N . TYR A 1 94 ? 13.051 -11.891 0.237 1.00 89.00 94 TYR A N 1
ATOM 739 C CA . TYR A 1 94 ? 12.153 -12.998 0.605 1.00 89.00 94 TYR A CA 1
ATOM 740 C C . TYR A 1 94 ? 11.906 -13.082 2.113 1.00 89.00 94 TYR A C 1
ATOM 742 O O . TYR A 1 94 ? 10.787 -13.395 2.491 1.00 89.00 94 TYR A O 1
ATOM 750 N N . GLN A 1 95 ? 12.927 -12.813 2.936 1.00 91.62 95 GLN A N 1
ATOM 751 C CA . GLN A 1 95 ? 12.784 -12.835 4.392 1.00 91.62 95 GLN A CA 1
ATOM 752 C C . GLN A 1 95 ? 11.883 -11.695 4.863 1.00 91.62 95 GLN A C 1
ATOM 754 O O . GLN A 1 95 ? 10.964 -11.927 5.625 1.00 91.62 95 GLN A O 1
ATOM 759 N N . GLU A 1 96 ? 12.075 -10.483 4.339 1.00 94.31 96 GLU A N 1
ATOM 760 C CA . GLU A 1 96 ? 11.222 -9.342 4.699 1.00 94.31 96 GLU A CA 1
ATOM 761 C C . GLU A 1 96 ? 9.765 -9.550 4.257 1.00 94.31 96 GLU A C 1
ATOM 763 O O . GLU A 1 96 ? 8.848 -9.109 4.937 1.00 94.31 96 GLU A O 1
ATOM 768 N N . ILE A 1 97 ? 9.524 -10.257 3.147 1.00 93.31 97 ILE A N 1
ATOM 769 C CA . ILE A 1 97 ? 8.161 -10.630 2.738 1.00 93.31 97 ILE A CA 1
ATOM 770 C C . ILE A 1 97 ? 7.556 -11.681 3.676 1.00 93.31 97 ILE A C 1
ATOM 772 O O . ILE A 1 97 ? 6.373 -11.588 3.993 1.00 93.31 97 ILE A O 1
ATOM 776 N N . ASP A 1 98 ? 8.343 -12.674 4.086 1.00 93.75 98 ASP A N 1
ATOM 777 C CA . ASP A 1 98 ? 7.952 -13.699 5.062 1.00 93.75 98 ASP A CA 1
ATOM 778 C C . ASP A 1 98 ? 7.553 -13.045 6.391 1.00 93.75 98 ASP A C 1
ATOM 780 O O . ASP A 1 98 ? 6.408 -13.169 6.826 1.00 93.75 98 ASP A O 1
ATOM 784 N N . ASP A 1 99 ? 8.440 -12.208 6.932 1.00 95.19 99 ASP A N 1
ATOM 785 C CA . ASP A 1 99 ? 8.220 -11.442 8.158 1.00 95.19 99 ASP A CA 1
ATOM 786 C C . ASP A 1 99 ? 7.002 -10.511 8.025 1.00 95.19 99 ASP A C 1
ATOM 788 O O . ASP A 1 99 ? 6.188 -10.404 8.945 1.00 95.19 99 ASP A O 1
ATOM 792 N N . PHE A 1 100 ? 6.834 -9.840 6.879 1.00 96.12 100 PHE A N 1
ATOM 793 C CA . PHE A 1 100 ? 5.672 -8.988 6.629 1.00 96.12 100 PHE A CA 1
ATOM 794 C C . PHE A 1 100 ? 4.372 -9.793 6.639 1.00 96.12 100 PHE A C 1
ATOM 796 O O . PHE A 1 100 ? 3.405 -9.360 7.258 1.00 96.12 100 PHE A O 1
ATOM 803 N N . ILE A 1 101 ? 4.321 -10.940 5.954 1.00 95.31 101 ILE A N 1
ATOM 804 C CA . ILE A 1 101 ? 3.110 -11.768 5.871 1.00 95.31 101 ILE A CA 1
ATOM 805 C C . ILE A 1 101 ? 2.767 -12.355 7.24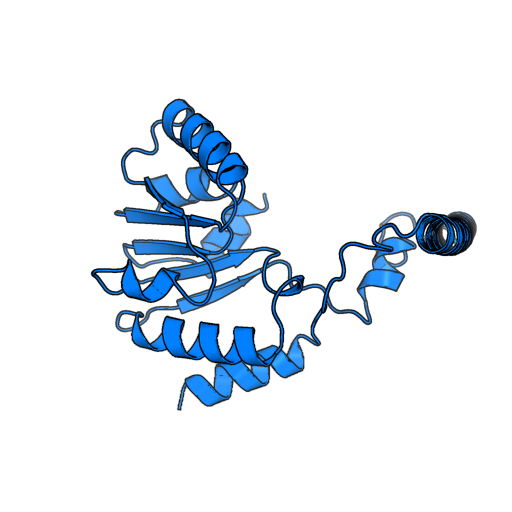2 1.00 95.31 101 ILE A C 1
ATOM 807 O O . ILE A 1 101 ? 1.593 -12.325 7.615 1.00 95.31 101 ILE A O 1
ATOM 811 N N . PHE A 1 102 ? 3.765 -12.823 7.995 1.00 95.38 102 PHE A N 1
ATOM 812 C CA . PHE A 1 102 ? 3.583 -13.296 9.366 1.00 95.38 102 PHE A CA 1
ATOM 813 C C . PHE A 1 102 ? 3.027 -12.186 10.266 1.00 95.38 102 PHE A C 1
ATOM 815 O O . PHE A 1 102 ? 1.971 -12.337 10.870 1.00 95.38 102 PHE A O 1
ATOM 822 N N . ASN A 1 103 ? 3.668 -11.017 10.312 1.00 95.88 103 ASN A N 1
ATOM 823 C CA . ASN A 1 103 ? 3.176 -9.923 11.150 1.00 95.88 103 ASN A CA 1
ATOM 824 C C . ASN A 1 103 ? 1.786 -9.445 10.700 1.00 95.88 103 ASN A C 1
ATOM 826 O O . ASN A 1 103 ? 0.895 -9.272 11.531 1.00 95.88 103 ASN A O 1
ATOM 830 N N . ALA A 1 104 ? 1.554 -9.319 9.391 1.00 96.38 104 ALA A N 1
ATOM 831 C CA . ALA A 1 104 ? 0.251 -8.967 8.837 1.00 96.38 104 ALA A CA 1
ATOM 832 C C . ALA A 1 104 ? -0.844 -9.944 9.280 1.00 96.38 104 ALA A C 1
ATOM 834 O O . ALA A 1 104 ? -1.927 -9.494 9.652 1.00 96.38 104 ALA A O 1
ATOM 835 N N . SER A 1 105 ? -0.573 -11.255 9.282 1.00 95.44 105 SER A N 1
ATOM 836 C CA . SER A 1 105 ? -1.555 -12.265 9.691 1.00 95.44 105 SER A CA 1
ATOM 837 C C . SER A 1 105 ? -1.934 -12.130 11.169 1.00 95.44 105 SER A C 1
ATOM 839 O O . SER A 1 105 ? -3.115 -12.238 11.498 1.00 95.44 105 SER A O 1
ATOM 841 N N . THR A 1 106 ? -0.985 -11.780 12.045 1.00 95.31 106 THR A N 1
ATOM 842 C CA . THR A 1 106 ? -1.262 -11.545 13.478 1.00 95.31 106 THR A CA 1
ATOM 843 C C . THR A 1 106 ? -2.122 -10.305 13.752 1.00 95.31 106 THR A C 1
ATOM 845 O O . THR A 1 106 ? -2.777 -10.233 14.792 1.00 95.31 106 THR A O 1
ATOM 848 N N . TYR A 1 107 ? -2.163 -9.348 12.819 1.00 96.44 107 TYR A N 1
ATOM 849 C CA . TYR A 1 107 ? -2.972 -8.128 12.914 1.00 96.44 107 TYR A CA 1
ATOM 850 C C . TYR A 1 107 ? -4.319 -8.233 12.187 1.00 96.44 107 TYR A C 1
ATOM 852 O O . TYR A 1 107 ? -5.076 -7.261 12.180 1.00 96.44 107 TYR A O 1
ATOM 860 N N . LEU A 1 108 ? -4.654 -9.369 11.572 1.00 96.94 108 LEU A N 1
ATOM 861 C CA . LEU A 1 108 ? -5.941 -9.535 10.904 1.00 96.94 108 LEU A CA 1
ATOM 862 C C . LEU A 1 108 ? -7.071 -9.859 11.889 1.00 96.94 108 LEU A C 1
ATOM 864 O O . LEU A 1 108 ? -6.944 -10.691 12.786 1.00 96.94 108 LEU A O 1
ATOM 868 N N . ASN A 1 109 ? -8.234 -9.253 11.655 1.00 97.12 109 ASN A N 1
ATOM 869 C CA . ASN A 1 109 ? -9.492 -9.738 12.209 1.00 97.12 109 ASN A CA 1
ATOM 870 C C . ASN A 1 109 ? -9.838 -11.126 11.652 1.00 97.12 109 ASN A C 1
ATOM 872 O O . ASN A 1 109 ? -9.322 -11.572 10.623 1.00 97.12 109 ASN A O 1
ATOM 876 N N . LYS A 1 110 ? -10.808 -11.786 12.295 1.00 93.38 110 LYS A N 1
ATOM 877 C CA . LYS A 1 110 ? -11.465 -12.956 11.707 1.00 93.38 110 LYS A CA 1
ATOM 878 C C . LYS A 1 110 ? -12.016 -12.592 10.319 1.00 93.38 110 LYS A C 1
ATOM 880 O O . LYS A 1 110 ? -12.629 -11.542 10.161 1.00 93.38 110 LYS A O 1
ATOM 885 N N . ASP A 1 111 ? -11.783 -13.460 9.334 1.00 92.62 111 ASP A N 1
ATOM 886 C CA . ASP A 1 111 ? -12.130 -13.250 7.915 1.00 92.62 111 ASP A CA 1
ATOM 887 C C . ASP A 1 111 ? -11.382 -12.071 7.246 1.00 92.62 111 ASP A C 1
ATOM 889 O O . ASP A 1 111 ? -11.766 -11.571 6.176 1.00 92.62 111 ASP A O 1
ATOM 893 N N . GLY A 1 112 ? -10.290 -11.628 7.873 1.00 95.75 112 GLY A N 1
ATOM 894 C CA . GLY A 1 112 ? -9.354 -10.670 7.312 1.00 95.75 112 GLY A CA 1
ATOM 895 C C . GLY A 1 112 ? -8.613 -11.227 6.092 1.00 95.75 112 GLY A C 1
ATOM 896 O O . GLY A 1 112 ? -8.437 -12.438 5.949 1.00 95.75 112 GLY A O 1
ATOM 897 N N . LYS A 1 113 ? -8.184 -10.345 5.184 1.00 95.56 113 LYS A N 1
ATOM 898 C CA . LYS A 1 113 ? -7.479 -10.730 3.950 1.00 95.56 113 LYS A CA 1
ATOM 899 C C . LYS A 1 113 ? -6.221 -9.890 3.752 1.00 95.56 113 LYS A C 1
ATOM 901 O O . LYS A 1 113 ? -6.267 -8.667 3.883 1.00 95.56 113 LYS A O 1
ATOM 906 N N . ILE A 1 114 ? -5.140 -10.549 3.336 1.00 96.25 114 ILE A N 1
ATOM 907 C CA . ILE A 1 114 ? -3.970 -9.903 2.732 1.00 96.25 114 ILE A CA 1
ATOM 908 C C . ILE A 1 114 ? -4.082 -10.070 1.216 1.00 96.25 114 ILE A C 1
ATOM 910 O O . ILE A 1 114 ? -4.219 -11.195 0.731 1.00 96.25 114 ILE A O 1
ATOM 914 N N . VAL A 1 115 ? -4.016 -8.975 0.460 1.00 95.44 115 VAL A N 1
ATOM 915 C CA . VAL A 1 115 ? -4.054 -9.015 -1.009 1.00 95.44 115 VAL A CA 1
ATOM 916 C C . VAL A 1 115 ? -2.879 -8.231 -1.577 1.00 95.44 115 VAL A C 1
ATOM 918 O O . VAL A 1 115 ? -2.678 -7.064 -1.267 1.00 95.44 115 VAL A O 1
ATOM 921 N N . LEU A 1 116 ? -2.080 -8.885 -2.414 1.00 93.88 116 LEU A N 1
ATOM 922 C CA . LEU A 1 116 ? -0.863 -8.313 -2.982 1.00 93.88 116 LEU A CA 1
ATOM 923 C C . LEU A 1 116 ? -1.061 -8.095 -4.480 1.00 93.88 116 LEU A C 1
ATOM 925 O O . LEU A 1 116 ? -1.386 -9.038 -5.204 1.00 93.88 116 LEU A O 1
ATOM 929 N N . PHE A 1 117 ? -0.845 -6.867 -4.944 1.00 93.38 117 PHE A N 1
ATOM 930 C CA . PHE A 1 117 ? -1.020 -6.476 -6.341 1.00 93.38 117 PHE A CA 1
ATOM 931 C C . PHE A 1 117 ? 0.302 -6.088 -7.003 1.00 93.38 117 PHE A C 1
ATOM 933 O O . PHE A 1 117 ? 1.297 -5.770 -6.349 1.00 93.38 117 PHE A O 1
ATOM 940 N N . ASP A 1 118 ? 0.283 -6.097 -8.336 1.00 88.69 118 ASP A N 1
ATOM 941 C CA . ASP A 1 118 ? 1.376 -5.632 -9.197 1.00 88.69 118 ASP A CA 1
ATOM 942 C C . ASP A 1 118 ? 2.708 -6.358 -8.957 1.00 88.69 118 ASP A C 1
ATOM 944 O O . ASP A 1 118 ? 3.795 -5.805 -9.117 1.00 88.69 118 ASP A O 1
ATOM 948 N N . MET A 1 119 ? 2.629 -7.642 -8.598 1.00 83.56 119 MET A N 1
ATOM 949 C CA . MET A 1 119 ? 3.803 -8.499 -8.477 1.00 83.56 119 MET A CA 1
ATOM 950 C C . MET A 1 119 ? 4.434 -8.758 -9.849 1.00 83.56 119 MET A C 1
ATOM 952 O O . MET A 1 119 ? 3.858 -9.429 -10.709 1.00 83.56 119 MET A O 1
ATOM 956 N N . LEU A 1 120 ? 5.659 -8.269 -10.036 1.00 81.62 120 LEU A N 1
ATOM 957 C CA . LEU A 1 120 ? 6.422 -8.476 -11.262 1.00 81.62 120 LEU A CA 1
ATOM 958 C C . LEU A 1 120 ? 7.045 -9.877 -11.293 1.00 81.62 120 LEU A C 1
ATOM 960 O O . LEU A 1 120 ? 7.969 -10.167 -10.535 1.00 81.62 120 LEU A O 1
ATOM 964 N N . ASP A 1 121 ? 6.594 -10.730 -12.219 1.00 84.81 121 ASP A N 1
ATOM 965 C CA . ASP A 1 121 ? 7.284 -11.992 -12.504 1.00 84.81 121 ASP A CA 1
ATOM 966 C C . ASP A 1 121 ? 8.570 -11.702 -13.306 1.00 84.81 121 ASP A C 1
ATOM 968 O O . ASP A 1 121 ? 8.482 -11.256 -14.461 1.00 84.81 121 ASP A O 1
ATOM 972 N N . PRO A 1 122 ? 9.768 -11.986 -12.753 1.00 84.31 122 PRO A N 1
ATOM 973 C CA . PRO A 1 122 ? 11.041 -11.695 -13.416 1.00 84.31 122 PRO A CA 1
ATOM 974 C C . PRO A 1 122 ? 11.206 -12.400 -14.766 1.00 84.31 122 PRO A C 1
ATOM 976 O O . PRO A 1 122 ? 11.986 -11.950 -15.605 1.00 84.31 122 PRO A O 1
ATOM 979 N N . ARG A 1 123 ? 10.478 -13.495 -15.009 1.00 84.75 123 ARG A N 1
ATOM 980 C CA . ARG A 1 123 ? 10.530 -14.242 -16.274 1.00 84.75 123 ARG A CA 1
ATOM 981 C C . ARG A 1 123 ? 9.687 -13.580 -17.357 1.00 84.75 123 ARG A C 1
ATOM 983 O O . ARG A 1 123 ? 10.047 -13.622 -18.530 1.00 84.75 123 ARG A O 1
ATOM 990 N N . LEU A 1 124 ? 8.560 -12.984 -16.970 1.00 85.75 124 LEU A N 1
ATOM 991 C CA . LEU A 1 124 ? 7.592 -12.401 -17.901 1.00 85.75 124 LEU A CA 1
ATOM 992 C C . LEU A 1 124 ? 7.868 -10.923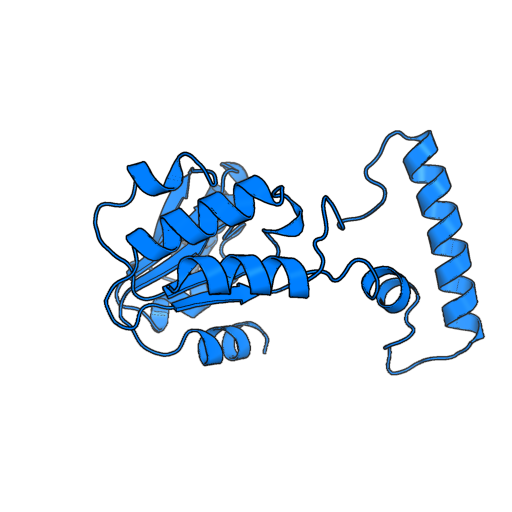 -18.168 1.00 85.75 124 LEU A C 1
ATOM 994 O O . LEU A 1 124 ? 7.615 -10.446 -19.275 1.00 85.75 124 LEU A O 1
ATOM 998 N N . TYR A 1 125 ? 8.423 -10.199 -17.197 1.00 85.56 125 TYR A N 1
ATOM 999 C CA . TYR A 1 125 ? 8.655 -8.765 -17.326 1.00 85.56 125 TYR A CA 1
ATOM 1000 C C . TYR A 1 125 ? 9.548 -8.373 -18.522 1.00 85.56 125 TYR A C 1
ATOM 1002 O O . TYR A 1 125 ? 9.174 -7.452 -19.253 1.00 85.56 125 TYR A O 1
ATOM 1010 N N . PRO A 1 126 ? 10.675 -9.059 -18.822 1.00 86.25 126 PRO A N 1
ATOM 1011 C CA . PRO A 1 126 ? 11.463 -8.754 -20.017 1.00 86.25 126 PRO A CA 1
ATOM 1012 C C . PRO A 1 126 ? 10.666 -8.930 -21.315 1.00 86.25 126 PRO A C 1
ATOM 1014 O O . PRO A 1 126 ? 10.779 -8.103 -22.221 1.00 86.25 126 PRO A O 1
ATOM 1017 N N . LEU A 1 127 ? 9.823 -9.967 -21.385 1.00 87.12 127 LEU A N 1
ATOM 1018 C CA . LEU A 1 127 ? 8.963 -10.256 -22.537 1.00 87.12 127 LEU A CA 1
ATOM 1019 C C . LEU A 1 127 ? 7.878 -9.184 -22.708 1.00 87.12 127 LEU A C 1
ATOM 1021 O O . LEU A 1 127 ? 7.624 -8.706 -23.816 1.00 87.12 127 LEU A O 1
ATOM 1025 N N . TRP A 1 128 ? 7.288 -8.741 -21.601 1.00 86.19 128 TRP A N 1
ATOM 1026 C CA . TRP A 1 128 ? 6.352 -7.622 -21.593 1.00 86.19 128 TRP A CA 1
ATOM 1027 C C . TRP A 1 128 ? 7.020 -6.317 -22.044 1.00 86.19 128 TRP A C 1
ATOM 1029 O O . TRP A 1 128 ? 6.493 -5.624 -22.916 1.00 86.19 128 TRP A O 1
ATOM 1039 N N . LYS A 1 129 ? 8.229 -6.023 -21.550 1.00 84.38 129 LYS A N 1
ATOM 1040 C CA . LYS A 1 129 ? 8.988 -4.806 -21.881 1.00 84.38 129 LYS A CA 1
ATOM 1041 C C . LYS A 1 129 ? 9.326 -4.701 -23.371 1.00 84.38 129 LYS A C 1
ATOM 1043 O O . LYS A 1 129 ? 9.291 -3.606 -23.935 1.00 84.38 129 LYS A O 1
ATOM 1048 N N . ILE A 1 130 ? 9.615 -5.823 -24.036 1.00 87.56 130 ILE A N 1
ATOM 1049 C CA . ILE A 1 130 ? 9.830 -5.847 -25.496 1.00 87.56 130 ILE A CA 1
ATOM 1050 C C . ILE A 1 130 ? 8.523 -5.812 -26.300 1.00 87.56 130 ILE A C 1
ATOM 1052 O O . ILE A 1 130 ? 8.559 -5.698 -27.523 1.00 87.56 130 ILE A O 1
ATOM 1056 N N . GLY A 1 131 ? 7.372 -5.830 -25.629 1.00 83.94 131 GLY A N 1
ATOM 1057 C CA . GLY A 1 131 ? 6.055 -5.727 -26.244 1.00 83.94 131 GLY A CA 1
ATOM 1058 C C . GLY A 1 131 ? 5.505 -7.045 -26.771 1.00 83.94 131 GLY A C 1
ATOM 1059 O O . GLY A 1 131 ? 4.635 -6.995 -27.626 1.00 83.94 131 GLY A O 1
ATOM 1060 N N . LEU A 1 132 ? 5.970 -8.201 -26.283 1.00 86.31 132 LEU A N 1
ATOM 1061 C CA . LEU A 1 132 ? 5.483 -9.509 -26.746 1.00 86.31 132 LEU A CA 1
ATOM 1062 C C . LEU A 1 132 ? 3.981 -9.721 -26.479 1.00 86.31 132 LEU A C 1
ATOM 1064 O O . LEU A 1 132 ? 3.320 -10.452 -27.207 1.00 86.31 132 LEU A O 1
ATOM 1068 N N . PHE A 1 133 ? 3.445 -9.077 -25.440 1.00 84.38 133 PHE A N 1
ATOM 1069 C CA . PHE A 1 133 ? 2.037 -9.175 -25.037 1.00 84.38 133 PHE A CA 1
ATOM 1070 C C . PHE A 1 133 ? 1.195 -7.973 -25.488 1.00 84.38 133 PHE A C 1
ATOM 1072 O O . PHE A 1 133 ? 0.093 -7.769 -24.985 1.00 84.38 133 PHE A O 1
ATOM 1079 N N . SER A 1 134 ? 1.716 -7.128 -26.381 1.00 81.56 134 SER A N 1
ATOM 1080 C CA . SER A 1 134 ? 0.960 -5.971 -26.867 1.00 81.56 134 SER A CA 1
ATOM 1081 C C . SER A 1 134 ? -0.059 -6.378 -27.939 1.00 81.56 134 SER A C 1
ATOM 1083 O O . SER A 1 134 ? 0.023 -7.459 -28.509 1.00 81.56 134 SER A O 1
ATOM 1085 N N . GLN A 1 135 ? -1.045 -5.527 -28.236 1.00 77.12 135 GLN A N 1
ATOM 1086 C CA . GLN A 1 135 ? -1.956 -5.805 -29.358 1.00 77.12 135 GLN A CA 1
ATOM 1087 C C . GLN A 1 135 ? -1.258 -5.668 -30.725 1.00 77.12 135 GLN A C 1
ATOM 1089 O O . GLN A 1 135 ? -1.705 -6.240 -31.713 1.00 77.12 135 GLN A O 1
ATOM 1094 N N . ASP A 1 136 ? -0.135 -4.944 -30.782 1.00 71.38 136 ASP A N 1
ATOM 1095 C CA . ASP A 1 136 ? 0.662 -4.719 -31.988 1.00 71.38 136 ASP A CA 1
ATOM 1096 C C . ASP A 1 136 ? 2.015 -5.439 -31.881 1.00 71.38 136 ASP A C 1
ATOM 1098 O O . ASP A 1 136 ? 3.056 -4.853 -31.564 1.00 71.38 136 ASP A O 1
ATOM 1102 N N . ASN A 1 137 ? 1.987 -6.744 -32.154 1.00 69.00 137 ASN A N 1
ATOM 1103 C CA . ASN A 1 137 ? 3.137 -7.646 -32.042 1.00 69.00 137 ASN A CA 1
ATOM 1104 C C . ASN A 1 137 ? 3.974 -7.733 -33.324 1.00 69.00 137 ASN A C 1
ATOM 1106 O O . ASN A 1 137 ? 4.519 -8.788 -33.653 1.00 69.00 137 ASN A O 1
ATOM 1110 N N . SER A 1 138 ? 4.102 -6.635 -34.073 1.00 83.62 138 SER A N 1
ATOM 1111 C CA . SER A 1 138 ? 4.983 -6.613 -35.243 1.00 83.62 138 SER A CA 1
ATOM 1112 C C . SER A 1 138 ? 6.413 -7.014 -34.853 1.00 83.62 138 SER A C 1
ATOM 1114 O O . SER A 1 138 ? 7.058 -6.334 -34.048 1.00 83.62 138 SER A O 1
ATOM 1116 N N . CYS A 1 139 ? 6.952 -8.076 -35.468 1.00 83.12 139 CYS A N 1
ATOM 1117 C CA . CYS A 1 139 ? 8.307 -8.573 -35.189 1.00 83.12 139 CYS A CA 1
ATOM 1118 C C . CYS A 1 139 ? 9.370 -7.466 -35.261 1.00 83.12 139 CYS A C 1
ATOM 1120 O O . CYS A 1 139 ? 10.283 -7.427 -34.438 1.00 83.12 139 CYS A O 1
ATOM 1122 N N . LYS A 1 140 ? 9.228 -6.514 -36.196 1.00 85.31 140 LYS A N 1
ATOM 1123 C CA . LYS A 1 140 ? 10.140 -5.364 -36.321 1.00 85.31 140 LYS A CA 1
ATOM 1124 C C . LYS A 1 140 ? 10.144 -4.491 -35.061 1.00 85.31 140 LYS A C 1
ATOM 1126 O O . LYS A 1 140 ? 11.211 -4.071 -34.618 1.00 85.31 140 LYS A O 1
ATOM 1131 N N . LYS A 1 141 ? 8.975 -4.240 -34.460 1.00 84.12 141 LYS A N 1
ATOM 1132 C CA . LYS A 1 141 ? 8.848 -3.455 -33.220 1.00 84.12 141 LYS A CA 1
ATOM 1133 C C . LYS A 1 141 ? 9.429 -4.201 -32.025 1.00 84.12 141 LYS A C 1
ATOM 1135 O O . LYS A 1 141 ? 10.144 -3.584 -31.239 1.00 84.12 141 LYS A O 1
ATOM 1140 N N . ILE A 1 142 ? 9.181 -5.507 -31.919 1.00 86.88 142 ILE A N 1
ATOM 1141 C CA . ILE A 1 142 ? 9.731 -6.343 -30.841 1.00 86.88 142 ILE A CA 1
ATOM 1142 C C . ILE A 1 142 ? 11.262 -6.347 -30.902 1.00 86.88 142 ILE A C 1
ATOM 1144 O O . ILE A 1 142 ? 11.917 -6.033 -29.908 1.00 86.88 142 ILE A O 1
ATOM 1148 N N . ILE A 1 143 ? 11.843 -6.605 -32.079 1.00 87.44 143 ILE A N 1
ATOM 1149 C CA . ILE A 1 143 ? 13.300 -6.579 -32.284 1.00 87.44 143 ILE A CA 1
ATOM 1150 C C . ILE A 1 143 ? 13.862 -5.187 -31.968 1.00 87.44 143 ILE A C 1
ATOM 1152 O O . ILE A 1 143 ? 14.834 -5.065 -31.224 1.00 87.44 143 ILE A O 1
ATOM 1156 N N . SER A 1 144 ? 13.224 -4.121 -32.462 1.00 88.00 144 SER A N 1
ATOM 1157 C CA . SER A 1 144 ? 13.647 -2.746 -32.175 1.00 88.00 144 SER A CA 1
ATOM 1158 C C . SER A 1 144 ? 13.627 -2.429 -30.676 1.00 88.00 144 SER A C 1
ATOM 1160 O O . SER A 1 144 ? 14.551 -1.783 -30.176 1.00 88.00 144 SER A O 1
ATOM 1162 N N . LYS A 1 145 ? 12.595 -2.867 -29.946 1.00 86.75 145 LYS A N 1
ATOM 1163 C CA . LYS A 1 145 ? 12.493 -2.684 -28.492 1.00 86.75 145 LYS A CA 1
ATOM 1164 C C . LYS A 1 145 ? 13.536 -3.510 -27.745 1.00 86.75 145 LYS A C 1
ATOM 1166 O O . LYS A 1 145 ? 14.123 -2.995 -26.798 1.00 86.75 145 LYS A O 1
ATOM 1171 N N . ALA A 1 146 ? 13.816 -4.735 -28.188 1.00 88.00 146 ALA A N 1
ATOM 1172 C CA . ALA A 1 146 ? 14.866 -5.574 -27.616 1.00 88.00 146 ALA A CA 1
ATOM 1173 C C . ALA A 1 146 ? 16.251 -4.921 -27.762 1.00 88.00 146 ALA A C 1
ATOM 1175 O O . ALA A 1 146 ? 16.965 -4.768 -26.770 1.00 88.00 146 ALA A O 1
ATOM 1176 N N . ILE A 1 147 ? 16.592 -4.437 -28.963 1.00 89.06 147 ILE A N 1
ATOM 1177 C CA . ILE A 1 147 ? 17.854 -3.723 -29.226 1.00 89.06 147 ILE A CA 1
ATOM 1178 C C . ILE A 1 147 ? 17.952 -2.456 -28.366 1.00 89.06 147 ILE A C 1
ATOM 1180 O O . ILE A 1 147 ? 18.972 -2.217 -27.716 1.00 89.06 147 ILE A O 1
ATOM 1184 N N . CYS A 1 148 ? 16.883 -1.653 -28.316 1.00 87.50 148 CYS A N 1
ATOM 1185 C CA . CYS A 1 148 ? 16.830 -0.457 -27.475 1.00 87.50 148 CYS A CA 1
ATOM 1186 C C . CYS A 1 148 ? 17.016 -0.802 -25.987 1.00 87.50 148 CYS A C 1
ATOM 1188 O O . CYS A 1 148 ? 17.774 -0.132 -25.285 1.00 87.50 148 CYS A O 1
ATOM 1190 N N . GLY A 1 149 ? 16.388 -1.887 -25.526 1.00 84.75 149 GLY A N 1
ATOM 1191 C CA . GLY A 1 149 ? 16.524 -2.413 -24.171 1.00 84.75 149 GLY A CA 1
ATOM 1192 C C . GLY A 1 149 ? 17.971 -2.740 -23.816 1.00 84.75 149 GLY A C 1
ATOM 1193 O O . GLY A 1 149 ? 18.473 -2.223 -22.820 1.00 84.75 149 GLY A O 1
ATOM 1194 N N . VAL A 1 150 ? 18.668 -3.513 -24.656 1.00 86.81 150 VAL A N 1
ATOM 1195 C CA . VAL A 1 150 ? 20.090 -3.853 -24.456 1.00 86.81 150 VAL A CA 1
ATOM 1196 C C . VAL A 1 150 ? 20.954 -2.593 -24.402 1.00 86.81 150 VAL A C 1
ATOM 1198 O O . VAL A 1 150 ? 21.767 -2.436 -23.488 1.00 86.81 150 VAL A O 1
ATOM 1201 N N . ARG A 1 151 ? 20.741 -1.651 -25.330 1.00 87.12 151 ARG A N 1
ATOM 1202 C CA . ARG A 1 151 ? 21.492 -0.388 -25.372 1.00 87.12 151 ARG A CA 1
ATOM 1203 C C . ARG A 1 151 ? 21.304 0.436 -24.097 1.00 87.12 151 ARG A C 1
ATOM 1205 O O . ARG A 1 151 ? 22.279 0.960 -23.554 1.00 87.12 151 ARG A O 1
ATOM 1212 N N . ASN A 1 152 ? 20.071 0.528 -23.602 1.00 83.50 152 ASN A N 1
ATOM 1213 C CA . ASN A 1 152 ? 19.760 1.238 -22.364 1.00 83.50 152 ASN A CA 1
ATOM 1214 C C . ASN A 1 152 ? 20.402 0.553 -21.153 1.00 83.50 152 ASN A C 1
ATOM 1216 O O . ASN A 1 152 ? 20.988 1.240 -20.322 1.00 83.50 152 ASN A O 1
ATOM 1220 N N . THR A 1 153 ? 20.379 -0.780 -21.085 1.00 83.19 153 THR A N 1
ATOM 1221 C CA . THR A 1 153 ? 21.025 -1.546 -20.009 1.00 83.19 153 THR A CA 1
ATOM 1222 C C . THR A 1 153 ? 22.534 -1.299 -19.959 1.00 83.19 153 THR A C 1
ATOM 1224 O O . THR A 1 153 ? 23.073 -1.036 -18.883 1.00 83.19 153 THR A O 1
ATOM 1227 N N . ILE A 1 154 ? 23.213 -1.315 -21.112 1.00 85.94 154 ILE A N 1
ATOM 1228 C CA . ILE A 1 154 ? 24.649 -1.003 -21.203 1.00 85.94 154 ILE A CA 1
ATOM 1229 C C . ILE A 1 154 ? 24.909 0.437 -20.741 1.00 85.94 154 ILE A C 1
ATOM 1231 O O . ILE A 1 154 ? 25.791 0.676 -19.916 1.00 85.94 154 ILE A O 1
ATOM 1235 N N . SER A 1 155 ? 24.106 1.397 -21.215 1.00 87.75 155 SER A N 1
ATOM 1236 C CA . SER A 1 155 ? 24.241 2.808 -20.833 1.00 87.75 155 SER A CA 1
ATOM 1237 C C . SER A 1 155 ? 24.037 3.034 -19.331 1.00 87.75 155 SER A C 1
ATOM 1239 O O . SER A 1 155 ? 24.831 3.738 -18.707 1.00 87.75 155 SER A O 1
ATOM 1241 N N . SER A 1 156 ? 23.014 2.419 -18.731 1.00 84.44 156 SER A N 1
ATOM 1242 C CA . SER A 1 156 ? 22.756 2.506 -17.290 1.00 84.44 156 SER A CA 1
ATOM 1243 C C . SER A 1 156 ? 23.877 1.871 -16.472 1.00 84.44 156 SER A C 1
ATOM 1245 O O . SER A 1 156 ? 24.287 2.456 -15.472 1.00 84.44 156 SER A O 1
ATOM 1247 N N . SER A 1 157 ? 24.431 0.739 -16.924 1.00 84.75 157 SER A N 1
ATOM 1248 C CA . SER A 1 157 ? 25.573 0.086 -16.271 1.00 84.75 157 SER A CA 1
ATOM 1249 C C . SER A 1 157 ? 26.816 0.978 -16.268 1.00 84.75 157 SER A C 1
ATOM 1251 O O . SER A 1 157 ? 27.462 1.125 -15.233 1.00 84.75 157 SER A O 1
ATOM 1253 N N . LEU A 1 158 ? 27.119 1.629 -17.397 1.00 88.50 158 LEU A N 1
ATOM 1254 C CA . LEU A 1 158 ? 28.223 2.592 -17.503 1.00 88.50 158 LEU A CA 1
ATOM 1255 C C . LEU A 1 158 ? 28.012 3.810 -16.593 1.00 88.50 158 LEU A C 1
ATOM 1257 O O . LEU A 1 158 ? 28.958 4.313 -15.996 1.00 88.50 158 LEU A O 1
ATOM 1261 N N . LYS A 1 159 ? 26.763 4.268 -16.460 1.00 89.75 159 LYS A N 1
ATOM 1262 C CA . LYS A 1 159 ? 26.386 5.427 -15.636 1.00 89.75 159 LYS A CA 1
ATOM 1263 C C . LYS A 1 159 ? 26.093 5.084 -14.169 1.00 89.75 159 LYS A C 1
ATOM 1265 O O . LYS A 1 159 ? 25.671 5.978 -13.441 1.00 89.75 159 LYS A O 1
ATOM 1270 N N . ARG A 1 160 ? 26.270 3.824 -13.743 1.00 82.75 160 ARG A N 1
ATOM 1271 C CA . ARG A 1 160 ? 25.909 3.315 -12.400 1.00 82.75 160 ARG A CA 1
ATOM 1272 C C . ARG A 1 160 ? 24.478 3.681 -11.970 1.00 82.75 160 ARG A C 1
ATOM 1274 O O . ARG A 1 160 ? 24.228 3.995 -10.811 1.00 82.75 160 ARG A O 1
ATOM 1281 N N . ARG A 1 161 ? 23.535 3.664 -12.915 1.00 80.44 161 ARG A N 1
ATOM 1282 C CA . ARG A 1 161 ? 22.103 3.893 -12.660 1.00 80.44 161 ARG A CA 1
ATOM 1283 C C . ARG A 1 161 ? 21.360 2.558 -12.544 1.00 80.44 161 ARG A C 1
ATOM 1285 O O . ARG A 1 161 ? 21.791 1.589 -13.178 1.00 80.44 161 ARG A O 1
ATOM 1292 N N . PRO A 1 162 ? 20.231 2.502 -11.813 1.00 72.94 162 PRO A N 1
ATOM 1293 C CA . PRO A 1 162 ? 19.341 1.343 -11.833 1.00 72.94 162 PRO A CA 1
ATOM 1294 C C . PRO A 1 162 ? 18.997 0.940 -13.275 1.00 72.94 162 PRO A C 1
ATOM 1296 O O . PRO A 1 162 ? 18.733 1.794 -14.127 1.00 72.94 162 PRO A O 1
ATOM 1299 N N . ARG A 1 163 ? 19.063 -0.363 -13.573 1.00 75.12 163 ARG A N 1
ATOM 1300 C CA . ARG A 1 163 ? 18.868 -0.894 -14.938 1.00 75.12 163 ARG A CA 1
ATOM 1301 C C . ARG A 1 163 ? 17.389 -1.041 -15.299 1.00 75.12 163 ARG A C 1
ATOM 1303 O O . ARG A 1 163 ? 17.020 -0.923 -16.469 1.00 75.12 163 ARG A O 1
ATOM 1310 N N . ASP A 1 164 ? 16.552 -1.272 -14.298 1.00 74.31 164 ASP A N 1
ATOM 1311 C CA . ASP A 1 164 ? 15.111 -1.448 -14.406 1.00 74.31 164 ASP A CA 1
ATOM 1312 C C . ASP A 1 164 ? 14.448 -1.221 -13.035 1.00 74.31 164 ASP A C 1
ATOM 1314 O O . ASP A 1 164 ? 15.109 -0.856 -12.063 1.00 74.31 164 ASP A O 1
ATOM 1318 N N . ILE A 1 165 ? 13.128 -1.405 -13.004 1.00 69.88 165 ILE A N 1
ATOM 1319 C CA . ILE A 1 165 ? 12.285 -1.345 -11.806 1.00 69.88 165 ILE A CA 1
ATOM 1320 C C . ILE A 1 165 ? 12.109 -2.722 -11.145 1.00 69.88 165 ILE A C 1
ATOM 1322 O O . ILE A 1 165 ? 11.275 -2.850 -10.257 1.00 69.88 165 ILE A O 1
ATOM 1326 N N . LEU A 1 166 ? 12.819 -3.767 -11.603 1.00 66.69 166 LEU A N 1
ATOM 1327 C CA . LEU A 1 166 ? 12.585 -5.125 -11.105 1.00 66.69 166 LEU A CA 1
ATOM 1328 C C . LEU A 1 166 ? 12.995 -5.264 -9.641 1.00 66.69 166 LEU A C 1
ATOM 1330 O O . LEU A 1 166 ? 12.379 -6.047 -8.929 1.00 66.69 166 LEU A O 1
ATOM 1334 N N . GLY A 1 167 ? 13.999 -4.513 -9.180 1.00 73.56 167 GLY A N 1
ATOM 1335 C CA . GLY A 1 167 ? 14.493 -4.646 -7.809 1.00 73.56 167 GLY A CA 1
ATOM 1336 C C . GLY A 1 167 ? 14.887 -6.099 -7.514 1.00 73.56 167 GLY A C 1
ATOM 1337 O O . GLY A 1 167 ? 15.672 -6.687 -8.260 1.00 73.56 167 GLY A O 1
ATOM 1338 N N . TYR A 1 168 ? 14.314 -6.685 -6.461 1.00 71.88 168 TYR A N 1
ATOM 1339 C CA . TYR A 1 168 ? 14.457 -8.104 -6.117 1.00 71.88 168 TYR A CA 1
ATOM 1340 C C . TYR A 1 168 ? 13.466 -9.038 -6.829 1.00 71.88 168 TYR A C 1
ATOM 1342 O O . TYR A 1 168 ? 13.563 -10.241 -6.606 1.00 71.88 168 TYR A O 1
ATOM 1350 N N . SER A 1 169 ? 12.540 -8.508 -7.645 1.00 72.56 169 SER A N 1
ATOM 1351 C CA . SER A 1 169 ? 11.432 -9.179 -8.360 1.00 72.56 169 SER A CA 1
ATOM 1352 C C . SER A 1 169 ? 11.318 -10.680 -8.103 1.00 72.56 169 SER A C 1
ATOM 1354 O O . SER A 1 169 ? 12.108 -11.486 -8.607 1.00 72.56 169 SER A O 1
ATOM 1356 N N . HIS A 1 170 ? 10.303 -11.058 -7.338 1.00 80.81 170 HIS A N 1
ATOM 1357 C CA . HIS A 1 170 ? 10.178 -12.410 -6.816 1.00 80.81 170 HIS A CA 1
ATOM 1358 C C . HIS A 1 170 ? 9.368 -13.311 -7.730 1.00 80.81 170 HIS A C 1
ATOM 1360 O O . HIS A 1 170 ? 8.437 -12.881 -8.405 1.00 80.81 170 HIS A O 1
ATOM 1366 N N . TYR A 1 171 ? 9.677 -14.606 -7.701 1.00 81.94 171 TYR A N 1
ATOM 1367 C CA . TYR A 1 171 ? 8.843 -15.598 -8.366 1.00 81.94 171 TYR A CA 1
ATOM 1368 C C . TYR A 1 171 ? 7.487 -15.682 -7.640 1.00 81.94 171 TYR A C 1
ATOM 1370 O O . TYR A 1 171 ? 7.473 -16.092 -6.472 1.00 81.94 171 TYR A O 1
ATOM 1378 N N . PRO A 1 172 ? 6.342 -15.386 -8.290 1.00 81.06 172 PRO A N 1
ATOM 1379 C CA . PRO A 1 172 ? 5.051 -15.331 -7.597 1.00 81.06 172 PRO A CA 1
ATOM 1380 C C . PRO A 1 172 ? 4.687 -16.635 -6.874 1.00 81.06 172 PRO A C 1
ATOM 1382 O O . PRO A 1 172 ? 4.157 -16.619 -5.769 1.00 81.06 172 PRO A O 1
ATOM 1385 N N . GLY A 1 173 ? 5.054 -17.792 -7.437 1.00 80.12 173 GLY A N 1
ATOM 1386 C CA . GLY A 1 173 ? 4.813 -19.085 -6.788 1.00 80.12 173 GLY A CA 1
ATOM 1387 C C . GLY A 1 173 ? 5.641 -19.345 -5.522 1.00 80.12 173 GLY A C 1
ATOM 1388 O O . GLY A 1 173 ? 5.252 -20.204 -4.739 1.00 80.12 173 GLY A O 1
ATOM 1389 N N . LYS A 1 174 ? 6.752 -18.632 -5.290 1.00 83.19 174 LYS A N 1
ATOM 1390 C CA . LYS A 1 174 ? 7.525 -18.737 -4.043 1.00 83.19 174 LYS A CA 1
ATOM 1391 C C . LYS A 1 174 ? 6.870 -17.896 -2.949 1.00 83.19 174 LYS A C 1
ATOM 1393 O O . LYS A 1 174 ? 6.716 -18.389 -1.842 1.00 83.19 174 LYS A O 1
ATOM 1398 N N . ILE A 1 175 ? 6.379 -16.705 -3.293 1.00 82.06 175 ILE A N 1
ATOM 1399 C CA . ILE A 1 175 ? 5.581 -15.869 -2.382 1.00 82.06 175 ILE A CA 1
ATOM 1400 C C . ILE A 1 175 ? 4.261 -16.556 -2.017 1.00 82.06 175 ILE A C 1
ATOM 1402 O O . ILE A 1 175 ? 3.879 -16.578 -0.854 1.00 82.06 175 ILE A O 1
ATOM 1406 N N . LYS A 1 176 ? 3.606 -17.222 -2.977 1.00 81.94 176 LYS A N 1
ATOM 1407 C CA . LYS A 1 176 ? 2.407 -18.024 -2.690 1.00 81.94 176 LYS A CA 1
ATOM 1408 C C . LYS A 1 176 ? 2.680 -19.139 -1.671 1.00 81.94 176 LYS A C 1
ATOM 1410 O O . LYS A 1 176 ? 1.819 -19.423 -0.853 1.00 81.94 176 LYS A O 1
ATOM 1415 N N . LYS A 1 177 ? 3.859 -19.775 -1.719 1.00 82.31 177 LYS A N 1
ATOM 1416 C CA . LYS A 1 177 ? 4.248 -20.801 -0.736 1.00 82.31 177 LYS A CA 1
ATOM 1417 C C . LYS A 1 177 ? 4.432 -20.213 0.659 1.00 82.31 177 LYS A C 1
ATOM 1419 O O . LYS A 1 177 ? 3.930 -20.814 1.593 1.00 82.31 177 LYS A O 1
ATOM 1424 N N . ILE A 1 178 ? 5.087 -19.056 0.765 1.00 80.44 178 ILE A N 1
ATOM 1425 C CA . ILE A 1 178 ? 5.214 -18.306 2.024 1.00 80.44 178 ILE A CA 1
ATOM 1426 C C . ILE A 1 178 ? 3.820 -18.042 2.608 1.00 80.44 178 ILE A C 1
ATOM 1428 O O . ILE A 1 178 ? 3.502 -18.513 3.690 1.00 80.44 178 ILE A O 1
ATOM 1432 N N . GLY A 1 179 ? 2.924 -17.432 1.826 1.00 74.94 179 GLY A N 1
ATOM 1433 C CA . GLY A 1 179 ? 1.577 -17.106 2.303 1.00 74.94 179 GLY A CA 1
ATOM 1434 C C . GLY A 1 179 ? 0.708 -18.303 2.706 1.00 74.94 179 GLY A C 1
ATOM 1435 O O . GLY A 1 179 ? -0.213 -18.123 3.492 1.00 74.94 179 GLY A O 1
ATOM 1436 N N . PHE A 1 180 ? 0.968 -19.509 2.188 1.00 72.06 180 PHE A N 1
ATOM 1437 C CA . PHE A 1 180 ? 0.271 -20.723 2.630 1.00 72.06 180 PHE A CA 1
ATOM 1438 C C . PHE A 1 180 ? 0.845 -21.325 3.911 1.00 72.06 180 PHE A C 1
ATOM 1440 O O . PHE A 1 180 ? 0.094 -21.964 4.638 1.00 72.06 180 PHE A O 1
ATOM 1447 N N . LEU A 1 181 ? 2.149 -21.176 4.162 1.00 63.81 181 LEU A N 1
ATOM 1448 C CA . LEU A 1 181 ? 2.778 -21.680 5.386 1.00 63.81 181 LEU A CA 1
ATOM 1449 C C . LEU A 1 181 ? 2.293 -20.897 6.610 1.00 63.81 181 LEU A C 1
ATOM 1451 O O . LEU A 1 181 ? 2.039 -21.500 7.642 1.00 63.81 181 LEU A O 1
ATOM 1455 N N . GLU A 1 182 ? 2.048 -19.600 6.435 1.00 59.81 182 GLU A N 1
ATOM 1456 C CA . GLU A 1 182 ? 1.569 -18.691 7.484 1.00 59.81 182 GLU A CA 1
ATOM 1457 C C . GLU A 1 182 ? 0.046 -18.749 7.736 1.00 59.81 182 GLU A C 1
ATOM 1459 O O . GLU A 1 182 ? -0.487 -17.962 8.516 1.00 59.81 182 GLU A O 1
ATOM 1464 N N . GLN A 1 183 ? -0.684 -19.643 7.054 1.00 55.38 183 GLN A N 1
ATOM 1465 C CA . GLN A 1 183 ? -2.134 -19.854 7.233 1.00 55.38 183 GLN A CA 1
ATOM 1466 C C . GLN A 1 183 ? -2.479 -21.153 7.987 1.00 55.38 183 GLN A C 1
ATOM 1468 O O . GLN A 1 183 ? -3.660 -21.497 8.086 1.00 55.38 183 GLN A O 1
ATOM 1473 N N . ILE A 1 184 ? -1.471 -21.888 8.471 1.00 43.66 184 ILE A N 1
ATOM 1474 C CA . ILE A 1 184 ? -1.595 -23.161 9.207 1.00 43.66 184 ILE A CA 1
ATOM 1475 C C . ILE A 1 184 ? -1.364 -22.903 10.695 1.00 43.66 184 ILE A C 1
ATOM 1477 O O . ILE A 1 184 ? -2.133 -23.470 11.503 1.00 43.66 184 ILE A O 1
#